Protein AF-A0A292SJP4-F1 (afdb_monomer_lite)

Structure (mmCIF, N/CA/C/O backbone):
data_AF-A0A292SJP4-F1
#
_entry.id   AF-A0A292SJP4-F1
#
loop_
_atom_site.group_PDB
_atom_site.id
_atom_site.type_symbol
_atom_site.label_atom_id
_atom_site.label_alt_id
_atom_site.label_comp_id
_atom_site.label_asym_id
_atom_site.label_entity_id
_atom_site.label_seq_id
_atom_site.pdbx_PDB_ins_code
_atom_site.Cartn_x
_atom_site.Cartn_y
_atom_site.Cartn_z
_atom_site.occupancy
_atom_site.B_iso_or_equiv
_atom_site.auth_seq_id
_atom_site.auth_comp_id
_atom_site.auth_asym_id
_atom_site.auth_atom_id
_atom_site.pdbx_PDB_model_num
ATOM 1 N N . MET A 1 1 ? -5.421 -18.997 -2.205 1.00 76.69 1 MET A N 1
ATOM 2 C CA . MET A 1 1 ? -6.425 -18.102 -2.824 1.00 76.69 1 MET A CA 1
ATOM 3 C C . MET A 1 1 ? -5.802 -16.794 -3.312 1.00 76.69 1 MET A C 1
ATOM 5 O O . MET A 1 1 ? -5.857 -16.555 -4.508 1.00 76.69 1 MET A O 1
ATOM 9 N N . ILE A 1 2 ? -5.154 -15.986 -2.457 1.00 84.81 2 ILE A N 1
ATOM 10 C CA . ILE A 1 2 ? -4.563 -14.696 -2.881 1.00 84.81 2 ILE A CA 1
ATOM 11 C C . ILE A 1 2 ? -3.458 -14.841 -3.939 1.00 84.81 2 ILE A C 1
ATOM 13 O O . ILE A 1 2 ? -3.518 -14.163 -4.955 1.00 84.81 2 ILE A O 1
ATOM 17 N N . LYS A 1 3 ? -2.552 -15.820 -3.786 1.00 87.00 3 LYS A N 1
ATOM 18 C CA . LYS A 1 3 ? -1.506 -16.139 -4.775 1.00 87.00 3 LYS A CA 1
ATOM 19 C C . LYS A 1 3 ? -2.049 -16.306 -6.197 1.00 87.00 3 LYS A C 1
ATOM 21 O O . LYS A 1 3 ? -1.495 -15.751 -7.132 1.00 87.00 3 LYS A O 1
ATOM 26 N N . GLN A 1 4 ? -3.153 -17.038 -6.363 1.00 84.88 4 GLN A N 1
ATOM 27 C CA . GLN A 1 4 ? -3.774 -17.235 -7.679 1.00 84.88 4 GLN A CA 1
ATOM 28 C C . GLN A 1 4 ? -4.356 -15.933 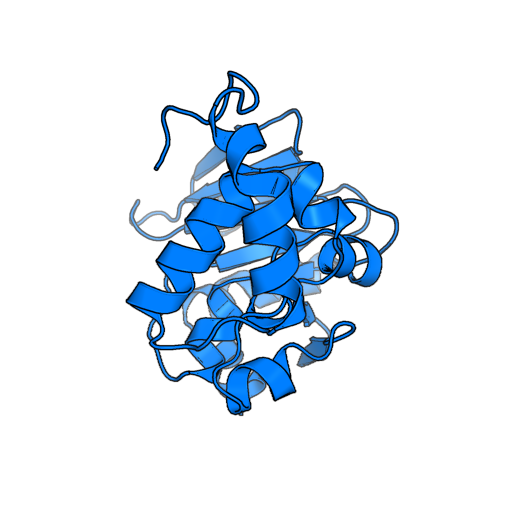-8.230 1.00 84.88 4 GLN A C 1
ATOM 30 O O . GLN A 1 4 ? -4.209 -15.658 -9.411 1.00 84.88 4 GLN A O 1
ATOM 35 N N . LYS A 1 5 ? -4.986 -15.109 -7.387 1.00 86.56 5 LYS A N 1
ATOM 36 C CA . LYS A 1 5 ? -5.548 -13.821 -7.816 1.00 86.56 5 LYS A CA 1
ATOM 37 C C . LYS A 1 5 ? -4.470 -12.836 -8.251 1.00 86.56 5 LYS A C 1
ATOM 39 O O . LYS A 1 5 ? -4.620 -12.202 -9.286 1.00 86.56 5 LYS A O 1
ATOM 44 N N . VAL A 1 6 ? -3.382 -12.765 -7.486 1.00 87.25 6 VAL A N 1
ATOM 45 C CA . VAL A 1 6 ? -2.206 -11.955 -7.812 1.00 87.25 6 VAL A CA 1
ATOM 46 C C . VAL A 1 6 ? -1.561 -12.460 -9.104 1.00 87.25 6 VAL A C 1
ATOM 48 O O . VAL A 1 6 ? -1.318 -11.674 -10.011 1.00 87.25 6 VAL A O 1
ATOM 51 N N . ALA A 1 7 ? -1.357 -13.775 -9.233 1.00 85.12 7 ALA A N 1
ATOM 52 C CA . ALA A 1 7 ? -0.754 -14.377 -10.422 1.00 85.12 7 ALA A CA 1
ATOM 53 C C . ALA A 1 7 ? -1.609 -14.239 -11.693 1.00 85.12 7 ALA A C 1
ATOM 55 O O . ALA A 1 7 ? -1.043 -14.174 -12.780 1.00 85.12 7 ALA A O 1
ATOM 56 N N . ASN A 1 8 ? -2.938 -14.195 -11.563 1.00 87.81 8 ASN A N 1
ATOM 57 C CA . ASN A 1 8 ? -3.869 -14.047 -12.685 1.00 87.81 8 ASN A CA 1
ATOM 58 C C . ASN A 1 8 ? -4.118 -12.581 -13.077 1.00 87.81 8 ASN A C 1
ATOM 60 O O . ASN A 1 8 ? -4.814 -12.334 -14.062 1.00 87.81 8 ASN A O 1
ATOM 64 N N . ASN A 1 9 ? -3.613 -11.608 -12.313 1.00 91.50 9 ASN A N 1
ATOM 65 C CA . ASN A 1 9 ? -3.733 -10.206 -12.686 1.00 91.50 9 ASN A CA 1
ATOM 66 C C . ASN A 1 9 ? -2.739 -9.897 -13.824 1.00 91.50 9 ASN A C 1
ATOM 68 O O . ASN A 1 9 ? -1.533 -10.027 -13.609 1.00 91.50 9 ASN A O 1
ATOM 72 N N . PRO A 1 10 ? -3.207 -9.451 -15.005 1.00 92.00 10 PRO A N 1
ATOM 73 C CA . PRO A 1 10 ? -2.363 -9.319 -16.193 1.00 92.00 10 PRO A CA 1
ATOM 74 C C . PRO A 1 10 ? -1.228 -8.304 -16.021 1.00 92.00 10 PRO A C 1
ATOM 76 O O . PRO A 1 10 ? -0.133 -8.521 -16.537 1.00 92.00 10 PRO A O 1
ATOM 79 N N . VAL A 1 11 ? -1.462 -7.226 -15.267 1.00 93.50 11 VAL A N 1
ATOM 80 C CA . VAL A 1 11 ? -0.447 -6.200 -14.990 1.00 93.50 11 VAL A CA 1
ATOM 81 C C . VAL A 1 11 ? 0.655 -6.786 -14.116 1.00 93.50 11 VAL A C 1
ATOM 83 O O . VAL A 1 11 ? 1.837 -6.645 -14.421 1.00 93.50 11 VAL A O 1
ATOM 86 N N . ILE A 1 12 ? 0.276 -7.521 -13.069 1.00 93.50 12 ILE A N 1
ATOM 87 C CA . ILE A 1 12 ? 1.233 -8.156 -12.160 1.00 93.50 12 ILE A CA 1
ATOM 88 C C . ILE A 1 12 ? 2.027 -9.245 -12.880 1.00 93.50 12 ILE A C 1
ATOM 90 O O . ILE A 1 12 ? 3.246 -9.296 -12.731 1.00 93.50 12 ILE A O 1
ATOM 94 N N . SER A 1 13 ? 1.377 -10.090 -13.690 1.00 93.00 13 SER A N 1
ATOM 95 C CA . SER A 1 13 ? 2.069 -11.117 -14.482 1.00 93.00 13 SER A CA 1
ATOM 96 C C . SER A 1 13 ? 3.119 -10.511 -15.420 1.00 93.00 13 SER A C 1
ATOM 98 O O . SER A 1 13 ? 4.160 -11.127 -15.635 1.00 93.00 13 SER A O 1
ATOM 100 N N . LEU A 1 14 ? 2.855 -9.314 -15.954 1.00 94.44 14 LEU A N 1
ATOM 101 C CA . LEU A 1 14 ? 3.747 -8.603 -16.867 1.00 94.44 14 LEU A CA 1
ATOM 102 C C . LEU A 1 14 ? 4.960 -7.982 -16.153 1.00 94.44 14 LEU A C 1
ATOM 104 O O . LEU A 1 14 ? 6.074 -8.092 -16.656 1.00 94.44 14 LEU A O 1
ATOM 108 N N . ILE A 1 15 ? 4.772 -7.361 -14.983 1.00 95.31 15 ILE A N 1
ATOM 109 C CA . ILE A 1 15 ? 5.857 -6.652 -14.270 1.00 95.31 15 ILE A CA 1
ATOM 110 C C . ILE A 1 15 ? 6.622 -7.531 -13.274 1.00 95.31 15 ILE A C 1
ATOM 112 O O . ILE A 1 15 ? 7.750 -7.213 -12.909 1.00 95.31 15 ILE A O 1
ATOM 116 N N . LYS A 1 16 ? 6.043 -8.645 -12.812 1.00 95.44 16 LYS A N 1
ATOM 117 C CA . LYS A 1 16 ? 6.683 -9.540 -11.835 1.00 95.44 16 LYS A CA 1
ATOM 118 C C . LYS A 1 16 ? 8.071 -10.036 -12.281 1.00 95.44 16 LYS A C 1
ATOM 120 O O . LYS A 1 16 ? 8.979 -9.980 -11.449 1.00 95.44 16 LYS A O 1
ATOM 125 N N . PRO A 1 17 ? 8.287 -10.481 -13.539 1.00 96.56 17 PRO A N 1
ATOM 126 C CA . PRO A 1 17 ? 9.612 -10.897 -14.003 1.00 96.56 17 PRO A CA 1
ATOM 127 C C . PRO A 1 17 ? 10.673 -9.805 -13.840 1.00 96.56 17 PRO A C 1
ATOM 129 O O . PRO A 1 17 ? 11.761 -10.091 -13.356 1.00 96.56 17 PRO A O 1
ATOM 132 N N . PHE A 1 18 ? 10.325 -8.544 -14.124 1.00 97.25 18 PHE A N 1
ATOM 133 C CA . PHE A 1 18 ? 11.240 -7.411 -13.976 1.00 97.25 18 PHE A CA 1
ATOM 134 C C . PHE A 1 18 ? 11.786 -7.296 -12.544 1.00 97.25 18 PHE A C 1
ATOM 136 O O . PHE A 1 18 ? 12.997 -7.207 -12.351 1.00 97.25 18 PHE A O 1
ATOM 143 N N . PHE A 1 19 ? 10.925 -7.359 -11.524 1.00 96.69 19 PHE A N 1
ATOM 144 C CA . PHE A 1 19 ? 11.377 -7.258 -10.131 1.00 96.69 19 PHE A CA 1
ATOM 145 C C . PHE A 1 19 ? 12.220 -8.463 -9.693 1.00 96.69 19 PHE A C 1
ATOM 147 O O . PHE A 1 19 ? 13.175 -8.299 -8.931 1.00 96.69 19 PHE A O 1
ATOM 154 N N . ILE A 1 20 ? 11.903 -9.660 -10.197 1.00 95.88 20 ILE A N 1
ATOM 155 C CA . ILE A 1 20 ? 12.672 -10.880 -9.918 1.00 95.88 20 ILE A CA 1
ATOM 156 C C . ILE A 1 20 ? 14.075 -10.787 -10.529 1.00 95.88 20 ILE A C 1
ATOM 158 O O . ILE A 1 20 ? 15.055 -11.037 -9.822 1.00 95.88 20 ILE A O 1
ATOM 162 N N . ASP A 1 21 ? 14.176 -10.377 -11.795 1.00 96.62 21 ASP A N 1
ATOM 163 C CA . ASP A 1 21 ? 15.440 -10.254 -12.530 1.00 96.62 21 ASP A CA 1
ATOM 164 C C . ASP A 1 21 ? 16.341 -9.161 -11.943 1.00 96.62 21 ASP A C 1
ATOM 166 O O . ASP A 1 21 ? 17.566 -9.284 -11.929 1.00 96.62 21 ASP A O 1
ATOM 170 N N . LYS A 1 22 ? 15.740 -8.099 -11.398 1.00 95.75 22 LYS A N 1
ATOM 171 C CA . LYS A 1 22 ? 16.452 -7.034 -10.677 1.00 95.75 22 LYS A CA 1
ATOM 172 C C . LYS A 1 22 ? 16.817 -7.409 -9.241 1.00 95.75 22 LYS A C 1
ATOM 174 O O . LYS A 1 22 ? 17.442 -6.603 -8.557 1.00 95.75 22 LYS A O 1
ATOM 179 N N . HIS A 1 23 ? 16.433 -8.603 -8.779 1.00 94.88 23 HIS A N 1
ATOM 180 C CA . HIS A 1 23 ? 16.570 -9.045 -7.390 1.00 94.88 23 HIS A CA 1
ATOM 181 C C . HIS A 1 23 ? 15.989 -8.043 -6.377 1.00 94.88 23 HIS A C 1
ATOM 183 O O . HIS A 1 23 ? 16.494 -7.913 -5.261 1.00 94.88 23 HIS A O 1
ATOM 189 N N . ALA A 1 24 ? 14.926 -7.338 -6.766 1.00 95.19 24 ALA A N 1
ATOM 190 C CA . ALA A 1 24 ? 14.291 -6.331 -5.934 1.00 95.19 24 ALA A CA 1
ATOM 191 C C . ALA A 1 24 ? 13.482 -6.984 -4.805 1.00 95.19 24 ALA A C 1
ATOM 193 O O . ALA A 1 24 ? 12.773 -7.972 -5.009 1.00 95.19 24 ALA A O 1
ATOM 194 N N . GLN A 1 25 ? 13.560 -6.397 -3.613 1.00 96.06 25 GLN A N 1
ATOM 195 C CA . GLN A 1 25 ? 12.641 -6.683 -2.513 1.00 96.06 25 GLN A CA 1
ATOM 196 C C . GLN A 1 25 ? 11.381 -5.838 -2.722 1.00 96.06 25 GLN A C 1
ATOM 198 O O . GLN A 1 25 ? 11.304 -4.693 -2.279 1.00 96.06 25 GLN A O 1
ATOM 203 N N . ALA A 1 26 ? 10.448 -6.381 -3.504 1.00 97.12 26 ALA A N 1
ATOM 204 C CA . ALA A 1 26 ? 9.255 -5.686 -3.966 1.00 97.12 26 ALA A CA 1
ATOM 205 C C . ALA A 1 26 ? 7.984 -6.346 -3.422 1.00 97.12 26 ALA A C 1
ATOM 207 O O . ALA A 1 26 ? 7.806 -7.566 -3.522 1.00 97.12 26 ALA A O 1
ATOM 208 N N . TYR A 1 27 ? 7.082 -5.521 -2.896 1.00 97.94 27 TYR A N 1
ATOM 209 C CA . TYR A 1 27 ? 5.860 -5.960 -2.233 1.00 97.94 27 TYR A CA 1
ATOM 210 C C . TYR A 1 27 ? 4.658 -5.241 -2.820 1.00 97.94 27 TYR A C 1
ATOM 212 O O . TYR A 1 27 ? 4.631 -4.017 -2.850 1.00 97.94 27 TYR A O 1
ATOM 220 N N . ILE A 1 28 ? 3.635 -5.981 -3.237 1.00 97.31 28 ILE A N 1
ATOM 221 C CA . ILE A 1 28 ? 2.336 -5.370 -3.546 1.00 97.31 28 ILE A CA 1
ATOM 222 C C . ILE A 1 28 ? 1.646 -5.077 -2.220 1.00 97.31 28 ILE A C 1
ATOM 224 O O . ILE A 1 28 ? 1.652 -5.937 -1.342 1.00 97.31 28 ILE A O 1
ATOM 228 N N . VAL A 1 29 ? 1.047 -3.903 -2.056 1.00 96.12 29 VAL A N 1
ATOM 229 C CA . VAL A 1 29 ? 0.477 -3.469 -0.772 1.00 96.12 29 VAL A CA 1
ATOM 230 C C . VAL A 1 29 ? -0.917 -2.867 -0.925 1.00 96.12 29 VAL A C 1
ATOM 232 O O . VAL A 1 29 ? -1.395 -2.597 -2.024 1.00 96.12 29 VAL A O 1
ATOM 235 N N . GLY A 1 30 ? -1.581 -2.627 0.206 1.00 90.62 30 GLY A N 1
ATOM 236 C CA . GLY A 1 30 ? -2.710 -1.703 0.266 1.00 90.62 30 GLY A CA 1
ATOM 237 C C . GLY A 1 30 ? -4.034 -2.244 -0.277 1.00 90.62 30 GLY A C 1
ATOM 238 O O . GLY A 1 30 ? -4.379 -3.419 -0.118 1.00 90.62 30 GLY A O 1
ATOM 239 N N . GLY A 1 31 ? -4.812 -1.334 -0.874 1.00 90.88 31 GLY A N 1
ATOM 240 C CA . GLY A 1 31 ? -6.198 -1.576 -1.286 1.00 90.88 31 GLY A CA 1
ATOM 241 C C . GLY A 1 31 ? -6.337 -2.695 -2.315 1.00 90.88 31 GLY A C 1
ATOM 242 O O . GLY A 1 31 ? -7.298 -3.460 -2.247 1.00 90.88 31 GLY A O 1
ATOM 243 N N . PHE A 1 32 ? -5.335 -2.870 -3.181 1.00 93.44 32 PHE A N 1
ATOM 244 C CA . PHE A 1 32 ? -5.299 -3.953 -4.160 1.00 93.44 32 PHE A CA 1
ATOM 245 C C . PHE A 1 32 ? -5.497 -5.332 -3.524 1.00 93.44 32 PHE A C 1
ATOM 247 O O . PHE A 1 32 ? -6.317 -6.134 -3.981 1.00 93.44 32 PHE A O 1
ATOM 254 N N . LEU A 1 33 ? -4.746 -5.619 -2.454 1.00 95.12 33 LEU A N 1
ATOM 255 C CA . LEU A 1 33 ? -4.796 -6.915 -1.781 1.00 95.12 33 LEU A CA 1
ATOM 256 C C . LEU A 1 33 ? -6.116 -7.111 -1.047 1.00 95.12 33 LEU A C 1
ATOM 258 O O . LEU A 1 33 ? -6.709 -8.188 -1.148 1.00 95.12 33 LEU A O 1
ATOM 262 N N . ARG A 1 34 ? -6.600 -6.067 -0.366 1.00 94.94 34 ARG A N 1
ATOM 263 C CA . ARG A 1 34 ? -7.918 -6.049 0.278 1.00 94.94 34 ARG A CA 1
ATOM 264 C C . ARG A 1 34 ? -9.014 -6.408 -0.722 1.00 94.94 34 ARG A C 1
ATOM 266 O O . ARG A 1 34 ? -9.794 -7.331 -0.496 1.00 94.94 34 ARG A O 1
ATOM 273 N N . ASP A 1 35 ? -9.041 -5.721 -1.855 1.00 93.38 35 ASP A N 1
ATOM 274 C CA . ASP A 1 35 ? -10.092 -5.875 -2.854 1.00 93.38 35 ASP A CA 1
ATOM 275 C C . ASP A 1 35 ? -9.994 -7.235 -3.555 1.00 93.38 35 ASP A C 1
ATOM 277 O O . ASP A 1 35 ? -11.005 -7.928 -3.703 1.00 93.38 35 ASP A O 1
ATOM 281 N N . CYS A 1 36 ? -8.774 -7.706 -3.844 1.00 92.25 36 CYS A N 1
ATOM 282 C CA . CYS A 1 36 ? -8.547 -9.075 -4.298 1.00 92.25 36 CYS A CA 1
ATOM 283 C C . CYS A 1 36 ? -9.115 -10.099 -3.311 1.00 92.25 36 CYS A C 1
ATOM 285 O O . CYS A 1 36 ? -9.802 -11.037 -3.719 1.00 92.25 36 CYS A O 1
ATOM 287 N N . LEU A 1 37 ? -8.855 -9.953 -2.014 1.00 92.50 37 LEU A N 1
ATOM 288 C CA . LEU A 1 37 ? -9.363 -10.864 -0.988 1.00 92.50 37 LEU A CA 1
ATOM 289 C C . LEU A 1 37 ? -10.896 -10.826 -0.874 1.00 92.50 37 LEU A C 1
ATOM 291 O O . LEU A 1 37 ? -11.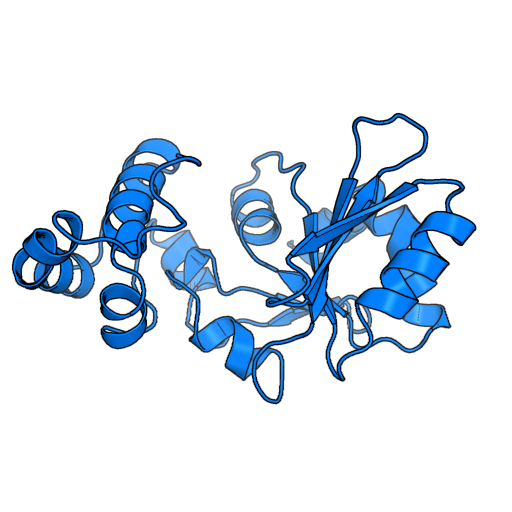502 -11.876 -0.663 1.00 92.50 37 LEU A O 1
ATOM 295 N N . LEU A 1 38 ? -11.516 -9.673 -1.135 1.00 91.94 38 LEU A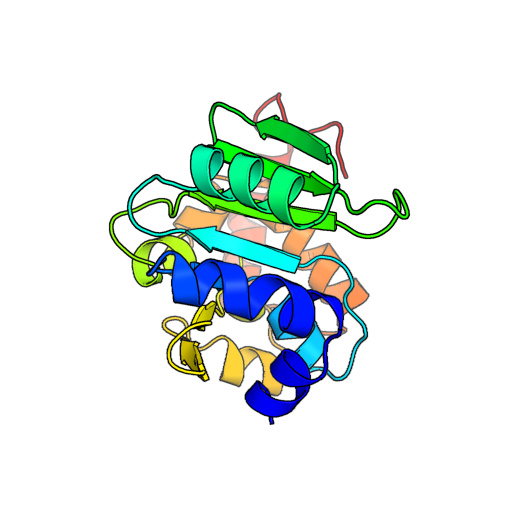 N 1
ATOM 296 C CA . LEU A 1 38 ? -12.971 -9.487 -1.183 1.00 91.94 38 LEU A CA 1
ATOM 297 C C . LEU A 1 38 ? -13.634 -9.922 -2.503 1.00 91.94 38 LEU A C 1
ATOM 299 O O . LEU A 1 38 ? -14.846 -9.789 -2.642 1.00 91.94 38 LEU A O 1
ATOM 303 N N . ASN A 1 39 ? -12.879 -10.463 -3.467 1.00 90.19 39 ASN A N 1
ATOM 304 C CA . ASN A 1 39 ? -13.367 -10.766 -4.825 1.00 90.19 39 ASN A CA 1
ATOM 305 C C . ASN A 1 39 ? -13.858 -9.528 -5.600 1.00 90.19 39 ASN A C 1
ATOM 307 O O . ASN A 1 39 ? -14.677 -9.658 -6.508 1.00 90.19 39 ASN A O 1
ATOM 311 N N . LYS A 1 40 ? -13.353 -8.342 -5.263 1.00 88.62 40 LYS A N 1
ATOM 312 C CA . LYS A 1 40 ? -13.592 -7.107 -6.010 1.00 88.62 40 LYS A CA 1
ATOM 313 C C . LYS A 1 40 ? -12.492 -6.909 -7.056 1.00 88.62 40 LYS A C 1
ATOM 315 O O . LYS A 1 40 ? -11.377 -7.411 -6.909 1.00 88.62 40 LYS A O 1
ATOM 320 N N . THR A 1 41 ? -12.809 -6.189 -8.124 1.00 82.38 41 THR A N 1
ATOM 321 C CA . THR A 1 41 ? -11.823 -5.743 -9.116 1.00 82.38 41 THR A CA 1
ATOM 322 C C . THR A 1 41 ? -11.090 -4.515 -8.588 1.00 82.38 41 THR A C 1
ATOM 324 O O . THR A 1 41 ? -11.745 -3.546 -8.212 1.00 82.38 41 THR A O 1
ATOM 327 N N . SER A 1 42 ? -9.756 -4.546 -8.595 1.00 80.88 42 SER A N 1
ATOM 328 C CA . SER A 1 42 ? -8.907 -3.391 -8.286 1.00 80.88 42 SER A CA 1
ATOM 329 C C . SER A 1 42 ? -7.935 -3.150 -9.430 1.00 80.88 42 SER A C 1
ATOM 331 O O . SER A 1 42 ? -7.316 -4.098 -9.923 1.00 80.88 42 SER A O 1
ATOM 333 N N . CYS A 1 43 ? -7.816 -1.890 -9.833 1.00 76.50 43 CYS A N 1
ATOM 334 C CA . CYS A 1 43 ? -6.885 -1.438 -10.867 1.00 76.50 43 CYS A CA 1
ATOM 335 C C . CYS A 1 43 ? -5.693 -0.682 -10.273 1.00 76.50 43 CYS A C 1
ATOM 337 O O . CYS A 1 43 ? -4.646 -0.629 -10.907 1.00 76.50 43 CYS A O 1
ATOM 339 N N . ASP A 1 44 ? -5.834 -0.162 -9.053 1.00 86.81 44 ASP A N 1
ATOM 340 C CA . ASP A 1 44 ? -4.763 0.532 -8.346 1.00 86.81 44 ASP A CA 1
ATOM 341 C C . ASP A 1 44 ? -3.810 -0.504 -7.756 1.00 86.81 44 ASP A C 1
ATOM 343 O O . ASP A 1 44 ? -4.177 -1.227 -6.828 1.00 86.81 44 ASP A O 1
ATOM 347 N N . ILE A 1 45 ? -2.625 -0.636 -8.351 1.00 94.81 45 ILE A N 1
ATOM 348 C CA . ILE A 1 45 ? -1.563 -1.528 -7.884 1.00 94.81 45 ILE A CA 1
ATOM 349 C C . ILE A 1 45 ? -0.464 -0.660 -7.281 1.00 94.81 45 ILE A C 1
ATOM 351 O O . ILE A 1 45 ? 0.263 0.022 -8.005 1.00 94.81 45 ILE A O 1
ATOM 355 N N . ASP A 1 46 ? -0.337 -0.750 -5.961 1.00 95.69 46 ASP A N 1
ATOM 356 C CA . ASP A 1 46 ? 0.722 -0.109 -5.192 1.00 95.69 46 ASP A CA 1
ATOM 357 C C . ASP A 1 46 ? 1.837 -1.119 -4.910 1.00 95.69 46 ASP A C 1
ATOM 359 O O . ASP A 1 46 ? 1.581 -2.219 -4.405 1.00 95.69 46 ASP A O 1
ATOM 363 N N . ILE A 1 47 ? 3.078 -0.739 -5.200 1.00 97.44 47 ILE A N 1
ATOM 364 C CA . ILE A 1 47 ? 4.279 -1.534 -4.957 1.00 97.44 47 ILE A CA 1
ATOM 365 C C . ILE A 1 47 ? 5.212 -0.761 -4.032 1.00 97.44 47 ILE A C 1
ATOM 367 O O . ILE A 1 47 ? 5.560 0.388 -4.281 1.00 97.44 47 ILE A O 1
ATOM 371 N N . VAL A 1 48 ? 5.660 -1.419 -2.973 1.00 97.56 48 VAL A N 1
ATOM 372 C CA . VAL A 1 48 ? 6.684 -0.912 -2.064 1.00 97.56 48 VAL A CA 1
ATOM 373 C C . VAL A 1 48 ? 7.998 -1.621 -2.346 1.00 97.56 48 VAL A C 1
ATOM 375 O O . VAL A 1 48 ? 8.037 -2.848 -2.460 1.00 97.56 48 VAL A O 1
ATOM 378 N N . ILE A 1 49 ? 9.070 -0.842 -2.454 1.00 97.25 49 ILE A N 1
ATOM 379 C CA . ILE A 1 49 ? 10.433 -1.320 -2.673 1.00 97.25 49 ILE A CA 1
ATOM 380 C C . ILE A 1 49 ? 11.247 -1.114 -1.400 1.00 97.25 49 ILE A C 1
ATOM 382 O O . ILE A 1 49 ? 11.453 0.015 -0.955 1.00 97.25 49 ILE A O 1
ATOM 386 N N . GLU A 1 50 ? 11.767 -2.193 -0.826 1.00 94.62 50 GLU A N 1
ATOM 387 C CA . GLU A 1 50 ? 12.767 -2.082 0.237 1.00 94.62 50 GLU A CA 1
ATOM 388 C C . GLU A 1 50 ? 14.124 -1.622 -0.330 1.00 9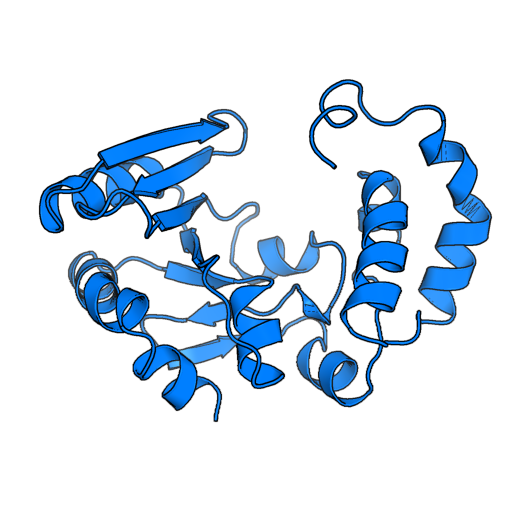4.62 50 GLU A C 1
ATOM 390 O O . GLU A 1 50 ? 14.483 -1.905 -1.477 1.00 94.62 50 GLU A O 1
ATOM 395 N N . ASN A 1 51 ? 14.919 -0.946 0.506 1.00 88.56 51 ASN A N 1
ATOM 396 C CA . ASN A 1 51 ? 16.267 -0.430 0.208 1.00 88.56 51 ASN A CA 1
ATOM 397 C C . ASN A 1 51 ? 16.362 0.822 -0.687 1.00 88.56 51 ASN A C 1
ATOM 399 O O . ASN A 1 51 ? 17.439 1.103 -1.214 1.00 88.56 51 ASN A O 1
ATOM 403 N N . GLY A 1 52 ? 15.290 1.602 -0.851 1.00 87.44 52 GLY A N 1
ATOM 404 C CA . GLY A 1 52 ? 15.413 2.963 -1.398 1.00 87.44 52 GLY A CA 1
ATOM 405 C C . GLY A 1 52 ? 15.679 3.043 -2.908 1.00 87.44 52 GLY A C 1
ATOM 406 O O . GLY A 1 52 ? 16.366 3.955 -3.371 1.00 87.44 52 GLY A O 1
ATOM 407 N N . SER A 1 53 ? 15.240 2.043 -3.682 1.00 94.38 53 SER A N 1
ATOM 408 C CA . SER A 1 53 ? 15.506 1.955 -5.128 1.00 94.38 53 SER A CA 1
ATOM 409 C C . SER A 1 53 ? 14.274 2.178 -6.011 1.00 94.38 53 SER A C 1
ATOM 411 O O . SER A 1 53 ? 14.359 1.979 -7.227 1.00 94.38 53 SER A O 1
ATOM 413 N N . ALA A 1 54 ? 13.154 2.649 -5.445 1.00 96.62 54 ALA A N 1
ATOM 414 C CA . ALA A 1 54 ? 11.891 2.835 -6.159 1.00 96.62 54 ALA A CA 1
ATOM 415 C C . ALA A 1 54 ? 12.033 3.721 -7.399 1.00 96.62 54 ALA A C 1
ATOM 417 O O . ALA A 1 54 ? 11.567 3.333 -8.469 1.00 96.62 54 ALA A O 1
ATOM 418 N N . LYS A 1 55 ? 12.736 4.861 -7.307 1.00 97.31 55 LYS A N 1
ATOM 419 C CA . LYS A 1 55 ? 12.924 5.778 -8.449 1.00 97.31 55 LYS A CA 1
ATOM 420 C C . LYS A 1 55 ? 13.589 5.085 -9.632 1.00 97.31 55 LYS A C 1
ATOM 422 O O . LYS A 1 55 ? 13.073 5.106 -10.747 1.00 97.31 55 LYS A O 1
ATOM 427 N N . LYS A 1 56 ? 14.728 4.441 -9.365 1.00 97.50 56 LYS A N 1
ATOM 428 C CA . LYS A 1 56 ? 15.527 3.747 -10.377 1.00 97.50 56 LYS A CA 1
ATOM 429 C C . LYS A 1 56 ? 14.737 2.597 -10.998 1.00 97.50 56 LYS A C 1
ATOM 431 O O . LYS A 1 56 ? 14.682 2.492 -12.218 1.00 97.50 56 LYS A O 1
ATOM 436 N N . LEU A 1 57 ? 14.103 1.763 -10.172 1.00 97.94 57 LEU A N 1
ATOM 437 C CA . LEU A 1 57 ? 13.296 0.645 -10.662 1.00 97.94 57 LEU A CA 1
ATOM 438 C C . LEU A 1 57 ? 12.087 1.121 -11.471 1.00 97.94 57 LEU A C 1
ATOM 440 O O . LEU A 1 57 ? 11.753 0.492 -12.465 1.00 97.94 57 LEU A O 1
ATOM 444 N N . SER A 1 58 ? 11.469 2.241 -11.098 1.00 98.12 58 SER A N 1
ATOM 445 C CA . SER A 1 58 ? 10.345 2.817 -11.843 1.00 98.12 58 SER A CA 1
ATOM 446 C C . SER A 1 58 ? 10.766 3.310 -13.227 1.00 98.12 58 SER A C 1
ATOM 448 O O . SER A 1 58 ? 10.068 3.056 -14.204 1.00 98.12 58 SER A O 1
ATOM 450 N N . GLN A 1 59 ? 11.919 3.979 -13.328 1.00 98.19 59 GLN A N 1
ATOM 451 C CA . GLN A 1 59 ? 12.483 4.413 -14.611 1.00 98.19 59 GLN A CA 1
ATOM 452 C C . GLN A 1 59 ? 12.816 3.212 -15.504 1.00 98.19 59 GLN A C 1
ATOM 454 O O . GLN A 1 59 ? 12.355 3.136 -16.639 1.00 98.19 59 GLN A O 1
ATOM 459 N N . GLU A 1 60 ? 13.543 2.230 -14.965 1.00 98.19 60 GLU A N 1
ATOM 460 C CA . GLU A 1 60 ? 13.915 1.022 -15.708 1.00 98.19 60 GLU A CA 1
ATOM 461 C C . GLU A 1 60 ? 12.691 0.183 -16.115 1.00 98.19 60 GLU A C 1
ATOM 463 O O . GLU A 1 60 ? 12.680 -0.410 -17.197 1.00 98.19 60 GLU A O 1
ATOM 468 N N . LEU A 1 61 ? 11.651 0.129 -15.275 1.00 98.19 61 LEU A N 1
ATOM 469 C CA . LEU A 1 61 ? 10.402 -0.552 -15.604 1.00 98.19 61 LEU A CA 1
ATOM 470 C C . LEU A 1 61 ? 9.684 0.162 -16.748 1.00 98.19 61 LEU A C 1
ATOM 472 O O . LEU A 1 61 ? 9.262 -0.507 -17.689 1.00 98.19 61 LEU A O 1
ATOM 476 N N . ALA A 1 62 ? 9.574 1.494 -16.687 1.00 98.12 62 ALA A N 1
ATOM 477 C CA . ALA A 1 62 ? 8.967 2.293 -17.747 1.00 98.12 62 ALA A CA 1
ATOM 478 C C . ALA A 1 62 ? 9.666 2.048 -19.093 1.00 98.12 62 ALA A C 1
ATOM 480 O O . ALA A 1 62 ? 8.986 1.774 -20.080 1.00 98.12 62 ALA A O 1
ATOM 481 N N . ASP A 1 63 ? 11.000 2.034 -19.120 1.00 97.69 63 ASP A N 1
ATOM 482 C CA . ASP A 1 63 ? 11.767 1.717 -20.331 1.00 97.69 63 ASP A CA 1
ATOM 483 C C . ASP A 1 63 ? 11.495 0.284 -20.822 1.00 97.69 63 ASP A C 1
ATOM 485 O O . ASP A 1 63 ? 11.262 0.058 -22.010 1.00 97.69 63 ASP A O 1
ATOM 489 N N . THR A 1 64 ? 11.465 -0.689 -19.903 1.00 97.31 64 THR A N 1
ATOM 490 C CA . THR A 1 64 ? 11.247 -2.113 -20.220 1.00 97.31 64 THR A CA 1
ATOM 491 C C . THR A 1 64 ? 9.886 -2.362 -20.870 1.00 97.31 64 THR A C 1
ATOM 493 O O . THR A 1 64 ? 9.778 -3.171 -21.792 1.00 97.31 64 THR A O 1
ATOM 496 N N . ILE A 1 65 ? 8.841 -1.671 -20.406 1.00 96.38 65 ILE A N 1
ATOM 497 C CA . ILE A 1 65 ? 7.473 -1.835 -20.920 1.00 96.38 65 ILE A CA 1
ATOM 498 C C . ILE A 1 65 ? 7.109 -0.815 -22.009 1.00 96.38 65 ILE A C 1
ATOM 500 O O . ILE A 1 65 ? 5.960 -0.791 -22.454 1.00 96.38 65 ILE A O 1
ATOM 504 N N . ASN A 1 66 ? 8.061 0.030 -22.429 1.00 96.44 66 ASN A N 1
ATOM 505 C CA . ASN A 1 66 ? 7.824 1.169 -23.321 1.00 96.44 66 ASN A CA 1
ATOM 506 C C . ASN A 1 66 ? 6.664 2.067 -22.827 1.00 96.44 66 ASN A C 1
ATOM 508 O O . ASN A 1 66 ? 5.754 2.429 -23.579 1.00 96.44 66 ASN A O 1
ATOM 512 N N . GLY A 1 67 ? 6.668 2.340 -21.522 1.00 97.06 67 GL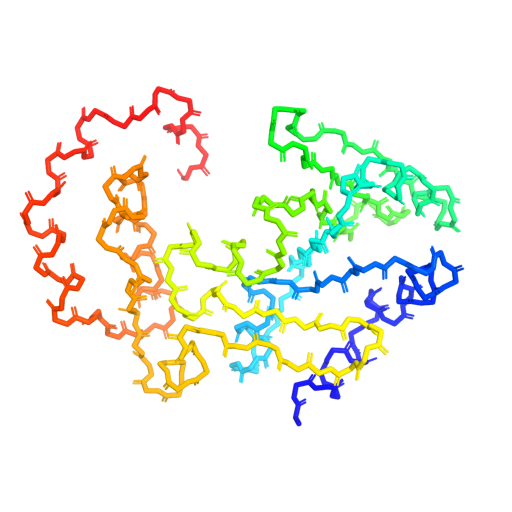Y A N 1
ATOM 513 C CA . GLY A 1 67 ? 5.719 3.181 -20.803 1.00 97.06 67 GLY A CA 1
ATOM 514 C C . GLY A 1 67 ? 6.285 4.565 -20.479 1.00 97.06 67 GLY A C 1
ATOM 515 O O . GLY A 1 67 ? 7.247 5.032 -21.086 1.00 97.06 67 GLY A O 1
ATOM 516 N N . TYR A 1 68 ? 5.674 5.230 -19.501 1.00 97.94 68 TYR A N 1
ATOM 517 C CA . TYR A 1 68 ? 6.022 6.579 -19.066 1.00 97.94 68 TYR A CA 1
ATOM 518 C C . TYR A 1 68 ? 6.292 6.605 -17.566 1.00 97.94 68 TYR A C 1
ATOM 520 O O . TYR A 1 68 ? 5.474 6.145 -16.771 1.00 97.94 68 TYR A O 1
ATOM 528 N N . PHE A 1 69 ? 7.421 7.191 -17.186 1.00 98.06 69 PHE A N 1
ATOM 529 C CA . PHE A 1 69 ? 7.760 7.471 -15.796 1.00 98.06 69 PHE A CA 1
ATOM 530 C C . PHE A 1 69 ? 7.228 8.849 -15.386 1.00 98.06 69 PHE A C 1
ATOM 532 O O . PHE A 1 69 ? 7.462 9.841 -16.079 1.00 98.06 69 PHE A O 1
ATOM 539 N N . ILE A 1 70 ? 6.539 8.912 -14.248 1.00 97.44 70 ILE A N 1
ATOM 540 C CA . ILE A 1 70 ? 6.012 10.139 -13.652 1.00 97.44 70 ILE A CA 1
ATOM 541 C C . ILE A 1 70 ? 6.443 10.189 -12.186 1.00 97.44 70 ILE A C 1
ATOM 543 O O . ILE A 1 70 ? 6.254 9.237 -11.434 1.00 97.44 70 ILE A O 1
ATOM 547 N N . GLU A 1 71 ? 6.999 11.318 -11.763 1.00 96.94 71 GLU A N 1
ATOM 548 C CA . GLU A 1 71 ? 7.271 11.596 -10.353 1.00 96.94 71 GLU A CA 1
ATOM 549 C C . GLU A 1 71 ? 6.018 12.222 -9.727 1.00 96.94 71 GLU A C 1
ATOM 551 O O . GLU A 1 71 ? 5.585 13.286 -10.170 1.00 96.94 71 GLU A O 1
ATOM 556 N N . LEU A 1 72 ? 5.397 11.532 -8.761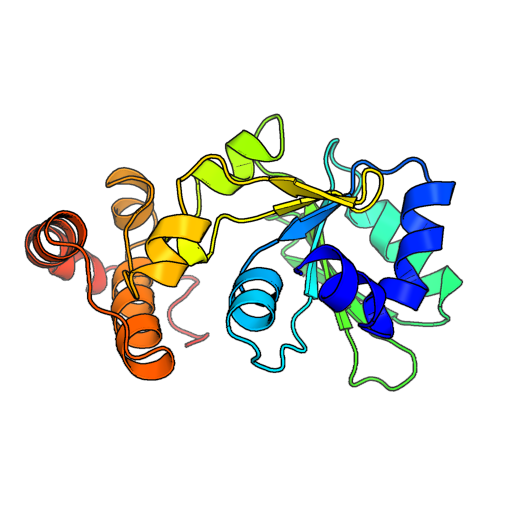 1.00 94.06 72 LEU A N 1
ATOM 557 C CA . LEU A 1 72 ? 4.175 12.008 -8.098 1.00 94.06 72 LEU A CA 1
ATOM 558 C C . LEU A 1 72 ? 4.504 12.846 -6.866 1.00 94.06 72 LEU A C 1
ATOM 560 O O . LEU A 1 72 ? 3.922 13.907 -6.659 1.00 94.06 72 LEU A O 1
ATOM 564 N N . ASP A 1 73 ? 5.435 12.350 -6.055 1.00 90.25 73 ASP A N 1
ATOM 565 C CA . ASP A 1 73 ? 5.836 12.980 -4.806 1.00 90.25 73 ASP A CA 1
ATOM 566 C C . ASP A 1 73 ? 7.300 12.639 -4.517 1.00 90.25 73 ASP A C 1
ATOM 568 O O . ASP A 1 73 ? 7.624 11.529 -4.089 1.00 90.25 73 ASP A O 1
ATOM 572 N N . ASP A 1 74 ? 8.208 13.585 -4.766 1.00 82.44 74 ASP A N 1
ATOM 573 C CA . ASP A 1 74 ? 9.631 13.368 -4.488 1.00 82.44 74 ASP A CA 1
ATOM 574 C C . ASP A 1 74 ? 9.946 13.381 -2.987 1.00 82.44 74 ASP A C 1
ATOM 576 O O . ASP A 1 74 ? 10.956 12.814 -2.576 1.00 82.44 74 ASP A O 1
ATOM 580 N N . VAL A 1 75 ? 9.099 13.973 -2.140 1.00 85.38 75 VAL A N 1
ATOM 581 C CA . VAL A 1 75 ? 9.321 13.968 -0.687 1.00 85.38 75 VAL A CA 1
ATOM 582 C C . VAL A 1 75 ? 9.050 12.571 -0.140 1.00 85.38 75 VAL A C 1
ATOM 584 O O . VAL A 1 75 ? 9.892 12.007 0.556 1.00 85.38 75 VAL A O 1
ATOM 587 N N . ASN A 1 76 ? 7.912 11.989 -0.518 1.00 85.12 76 ASN A N 1
ATOM 588 C CA . ASN A 1 76 ? 7.508 10.645 -0.104 1.00 85.12 76 ASN A CA 1
ATOM 589 C C . ASN A 1 76 ? 8.050 9.532 -1.019 1.00 85.12 76 ASN A C 1
ATOM 591 O O . ASN A 1 76 ? 7.742 8.363 -0.799 1.00 85.12 76 ASN A O 1
ATOM 595 N N . LYS A 1 77 ? 8.863 9.885 -2.025 1.00 94.06 77 LYS A N 1
ATOM 596 C CA . LYS A 1 77 ? 9.500 8.957 -2.975 1.00 94.06 77 LYS A CA 1
ATOM 597 C C . LYS A 1 77 ? 8.489 8.038 -3.665 1.00 94.06 77 LYS A C 1
ATOM 599 O O . LYS A 1 77 ? 8.694 6.829 -3.746 1.00 94.06 77 LYS A O 1
ATOM 604 N N . ILE A 1 78 ? 7.405 8.634 -4.164 1.00 95.06 78 ILE A N 1
ATOM 605 C CA . ILE A 1 78 ? 6.326 7.950 -4.884 1.00 95.06 78 ILE A CA 1
ATOM 606 C C . ILE A 1 78 ? 6.426 8.263 -6.376 1.00 95.06 78 ILE A C 1
ATOM 608 O O . ILE A 1 78 ? 6.432 9.425 -6.802 1.00 95.06 78 ILE A O 1
ATOM 612 N N . TYR A 1 79 ? 6.456 7.205 -7.176 1.00 97.62 79 TYR A N 1
ATOM 613 C CA . TYR A 1 79 ? 6.608 7.251 -8.622 1.00 97.62 79 TYR A CA 1
ATOM 614 C C . TYR A 1 79 ? 5.492 6.461 -9.288 1.00 97.62 79 TYR A C 1
ATOM 616 O O . TYR A 1 79 ? 5.097 5.407 -8.802 1.00 97.62 79 TYR A O 1
ATOM 624 N N . ARG A 1 80 ? 5.014 6.940 -10.431 1.00 97.88 80 ARG A N 1
ATOM 625 C CA . ARG A 1 80 ? 4.015 6.255 -11.243 1.00 97.88 80 ARG A CA 1
ATOM 626 C C . ARG A 1 80 ? 4.629 5.801 -12.552 1.00 97.88 80 ARG A C 1
ATOM 628 O O . ARG A 1 80 ? 5.252 6.589 -13.264 1.00 97.88 80 ARG A O 1
ATOM 635 N N . VAL A 1 81 ? 4.400 4.540 -12.891 1.00 98.06 81 VAL A N 1
ATOM 636 C CA . VAL A 1 81 ? 4.723 3.986 -14.205 1.00 98.06 81 VAL A CA 1
ATOM 637 C C . VAL A 1 81 ? 3.421 3.775 -14.962 1.00 98.06 81 VAL A C 1
ATOM 639 O O . VAL A 1 81 ? 2.619 2.914 -14.607 1.00 98.06 81 VAL A O 1
ATOM 642 N N . VAL A 1 82 ? 3.204 4.583 -15.998 1.00 97.50 82 VAL A N 1
ATOM 643 C CA . VAL A 1 82 ? 2.031 4.503 -16.875 1.00 97.50 82 VAL A CA 1
ATOM 644 C C . VAL A 1 82 ? 2.369 3.642 -18.085 1.00 97.50 82 VAL A C 1
ATOM 646 O O . VAL A 1 82 ? 3.405 3.825 -18.721 1.00 97.50 82 VAL A O 1
ATOM 649 N N . PHE A 1 83 ? 1.493 2.708 -18.424 1.00 96.44 83 PHE A N 1
ATOM 650 C CA . PHE A 1 83 ? 1.680 1.796 -19.543 1.00 96.44 83 PHE A CA 1
ATOM 651 C C . PHE A 1 83 ? 1.402 2.514 -20.870 1.00 96.44 83 PHE A C 1
ATOM 653 O O . PHE A 1 83 ? 0.865 3.624 -20.919 1.00 96.44 83 PHE A O 1
ATOM 660 N N . SER A 1 84 ? 1.766 1.876 -21.980 1.00 94.31 84 SER A N 1
ATOM 661 C CA . SER A 1 84 ? 1.603 2.442 -23.325 1.00 94.31 84 SER A CA 1
ATOM 662 C C . SER A 1 84 ? 0.142 2.714 -23.716 1.00 94.31 84 SER A C 1
ATOM 664 O O . SER A 1 84 ? -0.112 3.577 -24.557 1.00 94.31 84 SER A O 1
ATOM 666 N N . ASP A 1 85 ? -0.819 2.040 -23.073 1.00 93.69 85 ASP A N 1
ATOM 667 C CA . ASP A 1 85 ? -2.259 2.291 -23.224 1.00 93.69 85 ASP A CA 1
ATOM 668 C C . ASP A 1 85 ? -2.732 3.603 -22.566 1.00 93.69 85 ASP A C 1
ATOM 670 O O . ASP A 1 85 ? -3.854 4.039 -22.816 1.00 93.69 85 ASP A O 1
ATOM 674 N N . LYS A 1 86 ? -1.872 4.250 -21.763 1.00 90.94 86 LYS A N 1
ATOM 675 C CA . LYS A 1 86 ? -2.122 5.494 -21.013 1.00 90.94 86 LYS A CA 1
ATOM 676 C C . LYS A 1 86 ? -3.263 5.420 -19.993 1.00 90.94 86 LYS A C 1
ATOM 678 O O . LYS A 1 86 ? -3.672 6.457 -19.475 1.00 90.94 86 LYS A O 1
ATOM 683 N N . VAL A 1 87 ? -3.765 4.223 -19.703 1.00 91.75 87 VAL A N 1
ATOM 684 C CA . VAL A 1 87 ? -4.856 3.981 -18.748 1.00 91.75 87 VAL A CA 1
ATOM 685 C C . VAL A 1 87 ? -4.353 3.139 -17.586 1.00 91.75 87 VAL A C 1
ATOM 687 O O . VAL A 1 87 ? -4.644 3.445 -16.433 1.00 91.75 87 VAL A O 1
ATOM 690 N N . THR A 1 88 ? -3.572 2.104 -17.879 1.00 94.12 88 THR A N 1
ATOM 691 C CA . THR A 1 88 ? -2.996 1.225 -16.871 1.00 94.12 88 THR A CA 1
ATOM 692 C C . THR A 1 88 ? -1.781 1.898 -16.242 1.00 94.12 88 THR A C 1
ATOM 694 O O . THR A 1 88 ? -0.921 2.441 -16.941 1.00 94.12 88 THR A O 1
ATOM 697 N N . TYR A 1 89 ? -1.683 1.849 -14.918 1.00 95.50 89 TYR A N 1
ATOM 698 C CA . TYR A 1 89 ? -0.515 2.327 -14.192 1.00 95.50 89 TYR A CA 1
ATOM 699 C C . TYR A 1 89 ? -0.235 1.472 -12.961 1.00 95.50 89 TYR A C 1
ATOM 701 O O . TYR A 1 89 ? -1.106 0.757 -12.467 1.00 95.50 89 TYR A O 1
ATOM 709 N N . VAL A 1 90 ? 0.998 1.568 -12.474 1.00 97.12 90 VAL A N 1
ATOM 710 C CA . VAL A 1 90 ? 1.393 1.093 -11.148 1.00 97.12 90 VAL A CA 1
ATOM 711 C C . VAL A 1 90 ? 2.089 2.220 -10.404 1.00 97.12 90 VAL A C 1
ATOM 713 O O . VAL A 1 90 ? 2.875 2.962 -11.003 1.00 97.12 90 VAL A O 1
ATOM 716 N N . ASP A 1 91 ? 1.805 2.330 -9.113 1.00 97.50 91 ASP A N 1
ATOM 717 C CA . ASP A 1 91 ? 2.502 3.247 -8.221 1.00 97.50 91 ASP A CA 1
ATOM 718 C C . ASP A 1 91 ? 3.575 2.473 -7.461 1.00 97.50 91 ASP A C 1
ATOM 720 O O . ASP A 1 91 ? 3.345 1.372 -6.964 1.00 97.50 91 ASP A O 1
ATOM 724 N N . ILE A 1 92 ? 4.781 3.024 -7.423 1.00 97.62 92 ILE A N 1
ATOM 725 C CA . ILE A 1 92 ? 5.964 2.410 -6.836 1.00 97.62 92 ILE A CA 1
ATOM 726 C C . ILE A 1 92 ? 6.558 3.416 -5.858 1.00 97.62 92 ILE A C 1
ATOM 728 O O . ILE A 1 92 ? 6.908 4.534 -6.239 1.00 97.62 92 ILE A O 1
ATOM 732 N N . ALA A 1 93 ? 6.679 3.016 -4.600 1.00 97.06 93 ALA A N 1
ATOM 733 C CA . ALA A 1 93 ? 7.199 3.854 -3.532 1.00 97.06 93 ALA A CA 1
ATOM 734 C C . ALA A 1 93 ? 8.350 3.172 -2.795 1.00 97.06 93 ALA A C 1
ATOM 736 O O . ALA A 1 93 ? 8.425 1.941 -2.729 1.00 97.06 93 ALA A O 1
ATOM 737 N N . ASP A 1 94 ? 9.241 3.972 -2.216 1.00 96.12 94 ASP A N 1
ATOM 738 C CA . ASP A 1 94 ? 10.218 3.439 -1.275 1.00 96.12 94 ASP A CA 1
ATOM 739 C C . ASP A 1 94 ? 9.531 3.016 0.026 1.00 96.12 94 ASP A C 1
ATOM 741 O O . ASP A 1 94 ? 8.623 3.676 0.540 1.00 96.12 94 ASP A O 1
ATOM 745 N N . CYS A 1 95 ? 9.994 1.898 0.577 1.00 94.69 95 CYS A N 1
ATOM 746 C CA . CYS A 1 95 ? 9.592 1.455 1.897 1.00 94.69 95 CYS A CA 1
ATOM 747 C C . CYS A 1 95 ? 9.937 2.540 2.908 1.00 94.69 95 CYS A C 1
ATOM 749 O O . CYS A 1 95 ? 11.082 2.982 3.010 1.00 94.69 95 CYS A O 1
ATOM 751 N N . THR A 1 96 ? 8.945 2.963 3.678 1.00 89.75 96 THR A N 1
ATOM 752 C CA . THR A 1 96 ? 9.196 3.891 4.768 1.00 89.75 96 THR A CA 1
ATOM 753 C C . THR A 1 96 ? 9.413 3.081 6.048 1.00 89.75 96 THR A C 1
ATOM 755 O O . THR A 1 96 ? 8.600 2.223 6.389 1.00 89.75 96 THR A O 1
ATOM 758 N N . GLY A 1 97 ? 10.499 3.352 6.770 1.00 89.06 97 GLY A N 1
ATOM 759 C CA . GLY A 1 97 ? 10.996 2.471 7.835 1.00 89.06 97 GLY A CA 1
ATOM 760 C C . GLY A 1 97 ? 12.135 1.577 7.338 1.00 89.06 97 GLY A C 1
ATOM 761 O O . GLY A 1 97 ? 12.700 1.842 6.279 1.00 89.06 97 GLY A O 1
ATOM 762 N N . ASN A 1 98 ? 12.505 0.546 8.105 1.00 88.38 98 ASN A N 1
ATOM 763 C CA . ASN A 1 98 ? 13.643 -0.315 7.748 1.00 88.38 98 ASN A CA 1
ATOM 764 C C . ASN A 1 98 ? 13.237 -1.541 6.922 1.00 88.38 98 ASN A C 1
ATOM 766 O O . ASN A 1 98 ? 14.068 -2.097 6.208 1.00 88.38 98 ASN A O 1
ATOM 770 N N . CYS A 1 99 ? 11.982 -1.969 7.043 1.00 94.38 99 CYS A N 1
ATOM 771 C CA . CYS A 1 99 ? 11.429 -3.143 6.378 1.00 94.38 99 CYS A CA 1
ATOM 772 C C . CYS A 1 99 ? 9.924 -2.982 6.132 1.00 94.38 99 CYS A C 1
ATOM 774 O O . CYS A 1 99 ? 9.281 -2.069 6.663 1.00 94.38 99 CYS A O 1
ATOM 776 N N . ILE A 1 100 ? 9.350 -3.892 5.349 1.00 96.38 100 ILE A N 1
ATOM 777 C CA . ILE A 1 100 ? 7.939 -3.901 4.979 1.00 96.38 100 ILE A CA 1
ATOM 778 C C . ILE A 1 100 ? 7.031 -3.926 6.210 1.00 96.38 100 ILE A C 1
ATOM 780 O O . ILE A 1 100 ? 5.993 -3.272 6.223 1.00 96.38 100 ILE A O 1
ATOM 784 N N . GLU A 1 101 ? 7.426 -4.606 7.286 1.00 96.44 101 GLU A N 1
ATOM 785 C CA . GLU A 1 101 ? 6.663 -4.638 8.531 1.00 96.44 101 GLU A CA 1
ATOM 786 C C . GLU A 1 101 ? 6.553 -3.257 9.187 1.00 96.44 101 GLU A C 1
ATOM 788 O O . GLU A 1 101 ? 5.505 -2.939 9.755 1.00 96.44 101 GLU A O 1
ATOM 793 N N . ASP A 1 102 ? 7.602 -2.434 9.104 1.00 95.50 102 ASP A N 1
ATOM 794 C CA . ASP A 1 102 ? 7.569 -1.053 9.589 1.00 95.50 102 ASP A CA 1
ATOM 795 C C . ASP A 1 102 ? 6.636 -0.199 8.724 1.00 95.50 102 ASP A C 1
ATOM 797 O O . ASP A 1 102 ? 5.869 0.603 9.262 1.00 95.50 102 ASP A O 1
ATOM 801 N N . ASP A 1 103 ? 6.641 -0.396 7.399 1.00 95.94 103 ASP A N 1
ATOM 802 C CA . ASP A 1 103 ? 5.720 0.309 6.503 1.00 95.94 103 ASP A CA 1
ATOM 803 C C . ASP A 1 103 ? 4.262 -0.030 6.802 1.00 95.94 103 ASP A C 1
ATOM 805 O O . ASP A 1 103 ? 3.434 0.866 6.997 1.00 95.94 103 ASP A O 1
ATOM 809 N N . LEU A 1 104 ? 3.958 -1.325 6.921 1.00 96.88 104 LEU A N 1
ATOM 810 C CA . LEU A 1 104 ? 2.616 -1.800 7.230 1.00 96.88 104 LEU A CA 1
ATOM 811 C C . LEU A 1 104 ? 2.113 -1.226 8.558 1.00 96.88 104 LEU A C 1
ATOM 813 O O . LEU A 1 104 ? 0.965 -0.793 8.630 1.00 96.88 104 LEU A O 1
ATOM 817 N N . LYS A 1 105 ? 2.967 -1.137 9.584 1.00 96.69 105 LYS A N 1
ATOM 818 C CA . LYS A 1 105 ? 2.586 -0.625 10.910 1.00 96.69 105 LYS A CA 1
ATOM 819 C C . LYS A 1 105 ? 2.257 0.868 10.954 1.00 96.69 105 LYS A C 1
ATOM 821 O O . LYS A 1 105 ? 1.623 1.292 11.915 1.00 96.69 105 LYS A O 1
ATOM 826 N N . ARG A 1 106 ? 2.637 1.674 9.957 1.00 94.31 106 ARG A N 1
ATOM 827 C CA . ARG A 1 106 ? 2.293 3.115 9.904 1.00 94.31 106 ARG A CA 1
ATOM 828 C C . ARG A 1 106 ? 1.005 3.427 9.138 1.00 94.31 106 ARG A C 1
ATOM 830 O O . ARG A 1 106 ? 0.590 4.592 9.050 1.00 94.31 106 ARG A O 1
ATOM 837 N N . ARG A 1 107 ? 0.391 2.416 8.522 1.00 94.88 107 ARG A N 1
ATOM 838 C CA . ARG A 1 107 ? -0.833 2.578 7.727 1.00 94.88 107 ARG A CA 1
ATOM 839 C C . ARG A 1 107 ? -2.041 2.893 8.609 1.00 94.88 107 ARG A C 1
ATOM 841 O O . ARG A 1 107 ? -1.979 2.872 9.837 1.00 94.88 107 ARG A O 1
ATOM 848 N N . ASP A 1 108 ? -3.136 3.260 7.961 1.00 95.12 108 ASP A N 1
ATOM 849 C CA . ASP A 1 108 ? -4.357 3.688 8.635 1.00 95.12 108 ASP A CA 1
ATOM 850 C C . ASP A 1 108 ? -5.066 2.524 9.343 1.00 95.12 108 ASP A C 1
ATOM 852 O O . ASP A 1 108 ? -5.249 2.553 10.561 1.00 95.12 108 ASP A O 1
ATOM 856 N N . PHE A 1 109 ? -5.415 1.485 8.586 1.00 97.69 109 PHE A N 1
ATOM 857 C CA . PHE A 1 109 ? -6.241 0.373 9.042 1.00 97.69 109 PHE A CA 1
ATOM 858 C C . PHE A 1 109 ? -5.606 -0.975 8.723 1.00 97.69 109 PHE A C 1
ATOM 860 O O . PHE A 1 109 ? -4.965 -1.138 7.682 1.00 97.69 109 PHE A O 1
ATOM 867 N N . THR A 1 110 ? -5.855 -1.961 9.582 1.00 97.88 110 THR A N 1
ATOM 868 C CA . THR A 1 110 ? -5.337 -3.333 9.454 1.00 97.88 110 THR A CA 1
ATOM 869 C C . THR A 1 110 ? -5.691 -3.949 8.096 1.00 97.88 110 THR A C 1
ATOM 871 O O . THR A 1 110 ? -4.831 -4.487 7.404 1.00 97.88 110 THR A O 1
ATOM 874 N N . VAL A 1 111 ? -6.929 -3.759 7.627 1.00 96.75 111 VAL A N 1
ATOM 875 C CA . VAL A 1 111 ? -7.415 -4.249 6.320 1.00 96.75 111 VAL A CA 1
ATOM 876 C C . VAL A 1 111 ? -6.684 -3.660 5.104 1.00 96.75 111 VAL A C 1
ATOM 878 O O . VAL A 1 111 ? -6.783 -4.214 4.011 1.00 96.75 111 VAL A O 1
ATOM 881 N N . ASN A 1 112 ? -5.953 -2.553 5.274 1.00 95.31 112 ASN A N 1
ATOM 882 C CA . ASN A 1 112 ? -5.100 -1.935 4.250 1.00 95.31 112 ASN A CA 1
ATOM 883 C C . ASN A 1 112 ? -3.600 -2.167 4.503 1.00 95.31 112 ASN A C 1
ATOM 885 O O . ASN A 1 112 ? -2.767 -1.684 3.733 1.00 95.31 112 ASN A O 1
ATOM 889 N N . ALA A 1 113 ? -3.248 -2.879 5.574 1.00 96.75 113 ALA A N 1
ATOM 890 C CA . ALA A 1 113 ? -1.884 -3.160 6.003 1.00 96.75 113 ALA A CA 1
ATOM 891 C C . ALA A 1 113 ? -1.503 -4.619 5.738 1.00 96.75 113 ALA A C 1
ATOM 893 O O . ALA A 1 113 ? -0.960 -5.321 6.591 1.00 96.75 113 ALA A O 1
ATOM 894 N N . LEU A 1 114 ? -1.785 -5.047 4.510 1.00 96.88 114 LEU A N 1
ATOM 895 C CA . LEU A 1 114 ? -1.359 -6.319 3.950 1.00 96.88 114 LEU A CA 1
ATOM 896 C C . LEU A 1 114 ? -0.277 -6.059 2.904 1.00 96.88 114 LEU A C 1
ATOM 898 O O . LEU A 1 114 ? -0.360 -5.075 2.161 1.00 96.88 114 LEU A O 1
ATOM 902 N N . ALA A 1 115 ? 0.694 -6.965 2.821 1.00 97.69 115 ALA A N 1
ATOM 903 C CA . ALA A 1 115 ? 1.688 -6.993 1.756 1.00 97.69 115 ALA A CA 1
ATOM 904 C C . ALA A 1 115 ? 1.739 -8.373 1.094 1.00 97.69 115 ALA A C 1
ATOM 906 O O . ALA A 1 115 ? 1.444 -9.391 1.715 1.00 97.69 115 ALA A O 1
ATOM 907 N N . TYR A 1 116 ? 2.120 -8.419 -0.175 1.00 97.38 116 TYR A N 1
ATOM 908 C CA . TYR A 1 116 ? 2.373 -9.647 -0.912 1.00 97.38 116 TYR A CA 1
ATOM 909 C C . TYR A 1 116 ? 3.781 -9.591 -1.483 1.00 97.38 116 TYR A C 1
ATOM 911 O O . TYR A 1 116 ? 4.078 -8.741 -2.323 1.00 97.38 116 TYR A O 1
ATOM 919 N N . ASP A 1 117 ? 4.630 -10.506 -1.032 1.00 96.69 117 ASP A N 1
ATOM 920 C CA . ASP A 1 117 ? 6.001 -10.641 -1.504 1.00 96.69 117 ASP A CA 1
ATOM 921 C C . ASP A 1 117 ? 6.001 -11.213 -2.927 1.00 96.69 117 ASP A C 1
ATOM 923 O O . ASP A 1 117 ? 5.626 -12.369 -3.160 1.00 96.69 117 ASP A O 1
ATOM 927 N N . ILE A 1 118 ? 6.424 -10.389 -3.889 1.00 94.88 118 ILE A N 1
ATOM 928 C CA . ILE A 1 118 ? 6.436 -10.744 -5.312 1.00 94.88 118 ILE A CA 1
ATOM 929 C C . ILE A 1 118 ? 7.384 -11.922 -5.582 1.00 94.88 118 ILE A C 1
ATOM 931 O O . ILE A 1 118 ? 7.101 -12.753 -6.451 1.00 94.88 118 ILE A O 1
ATOM 935 N N . LYS A 1 119 ? 8.494 -12.013 -4.845 1.00 92.81 119 LYS A N 1
ATOM 936 C CA . LYS A 1 119 ? 9.529 -13.032 -5.033 1.00 92.81 119 LYS A CA 1
ATOM 937 C C . LYS A 1 119 ? 9.115 -14.365 -4.421 1.00 92.81 119 LYS A C 1
ATOM 939 O O . LYS A 1 119 ? 9.233 -15.398 -5.077 1.00 92.81 119 LYS A O 1
ATOM 944 N N . ASN A 1 120 ? 8.647 -14.345 -3.175 1.00 93.81 120 ASN A N 1
ATOM 945 C CA . ASN A 1 120 ? 8.342 -15.559 -2.415 1.00 93.81 120 ASN A CA 1
ATOM 946 C C . ASN A 1 120 ? 6.892 -16.043 -2.587 1.00 93.81 120 ASN A C 1
ATOM 948 O O . ASN A 1 120 ? 6.547 -17.140 -2.144 1.00 93.81 120 ASN A O 1
ATOM 952 N N . ASP A 1 121 ? 6.046 -15.264 -3.266 1.00 93.06 121 ASP A N 1
ATOM 953 C CA . ASP A 1 121 ? 4.633 -15.566 -3.491 1.00 93.06 121 ASP A CA 1
ATOM 954 C C . ASP A 1 121 ? 3.846 -15.834 -2.195 1.00 93.06 121 ASP A C 1
ATOM 956 O O . ASP A 1 121 ? 3.017 -16.753 -2.118 1.00 93.06 121 ASP A O 1
ATOM 960 N N . CYS A 1 122 ? 4.111 -15.034 -1.162 1.00 94.56 122 CYS A N 1
ATOM 961 C CA . CYS A 1 122 ? 3.474 -15.150 0.142 1.00 94.56 122 CYS A CA 1
ATOM 962 C C . CYS A 1 122 ? 2.801 -13.841 0.568 1.00 94.56 122 CYS A C 1
ATOM 964 O O . CYS A 1 122 ? 3.206 -12.746 0.183 1.00 94.56 122 CYS A O 1
ATOM 966 N N . LEU A 1 123 ? 1.732 -13.977 1.356 1.00 95.62 123 LEU A N 1
ATOM 967 C CA . LEU A 1 123 ? 1.065 -12.853 2.004 1.00 95.62 123 LEU A CA 1
ATOM 968 C C . LEU A 1 123 ? 1.754 -12.585 3.344 1.00 95.62 123 LEU A C 1
ATOM 970 O O . LEU A 1 123 ? 1.977 -13.517 4.116 1.00 95.62 123 LEU A O 1
ATOM 974 N N . ILE A 1 124 ? 2.028 -11.318 3.615 1.00 96.94 124 ILE A N 1
ATOM 975 C CA . ILE A 1 124 ? 2.557 -10.804 4.870 1.00 96.94 124 ILE A CA 1
ATOM 976 C C . ILE A 1 124 ? 1.435 -10.009 5.542 1.00 96.94 124 ILE A C 1
ATOM 978 O O . ILE A 1 124 ? 0.878 -9.074 4.961 1.00 96.94 124 ILE A O 1
ATOM 982 N N . ASP A 1 125 ? 1.108 -10.400 6.769 1.00 97.06 125 ASP A N 1
ATOM 983 C CA . ASP A 1 125 ? 0.146 -9.718 7.629 1.00 97.06 125 ASP A CA 1
ATOM 984 C C . ASP A 1 125 ? 0.705 -9.665 9.051 1.00 97.06 125 ASP A C 1
ATOM 986 O O . ASP A 1 125 ? 0.745 -10.670 9.758 1.00 97.06 125 ASP A O 1
ATOM 990 N N . VAL A 1 126 ? 1.162 -8.481 9.455 1.00 96.81 126 VAL A N 1
ATOM 991 C CA . VAL A 1 126 ? 1.703 -8.232 10.800 1.00 96.81 126 VAL A CA 1
ATOM 992 C C . VAL A 1 126 ? 0.726 -7.489 11.706 1.00 96.81 126 VAL A C 1
ATOM 994 O O . VAL A 1 126 ? 1.073 -7.164 12.840 1.00 96.81 126 VAL A O 1
ATOM 997 N N . THR A 1 127 ? -0.478 -7.193 11.208 1.00 96.69 127 THR A N 1
ATOM 998 C CA . THR A 1 127 ? -1.466 -6.350 11.900 1.00 96.69 127 THR A CA 1
ATOM 999 C C . THR A 1 127 ? -2.778 -7.074 12.202 1.00 96.69 127 THR A C 1
ATOM 1001 O O . THR A 1 127 ? -3.601 -6.548 12.947 1.00 96.69 127 THR A O 1
ATOM 1004 N N . GLY A 1 128 ? -2.962 -8.290 11.677 1.00 96.69 128 GLY A N 1
ATOM 1005 C CA . GLY A 1 128 ? -4.215 -9.042 11.775 1.00 96.69 128 GLY A CA 1
ATOM 1006 C C . GLY A 1 128 ? -5.260 -8.590 10.752 1.00 96.69 128 GLY A C 1
ATOM 1007 O O . GLY A 1 128 ? -6.451 -8.852 10.922 1.00 96.69 128 GLY A O 1
ATOM 1008 N N . GLY A 1 129 ? -4.828 -7.912 9.685 1.00 96.94 129 GLY A N 1
ATOM 1009 C CA . GLY A 1 129 ? -5.705 -7.350 8.664 1.00 96.94 129 GLY A CA 1
ATOM 1010 C C . GLY A 1 129 ? -6.546 -8.389 7.936 1.00 96.94 129 GLY A C 1
ATOM 1011 O O . GLY A 1 129 ? -7.671 -8.096 7.542 1.00 96.94 129 GLY A O 1
ATOM 1012 N N . TYR A 1 130 ? -6.044 -9.613 7.772 1.00 95.62 130 TYR A N 1
ATOM 1013 C CA . TYR A 1 130 ? -6.785 -10.686 7.117 1.00 95.62 130 TYR A CA 1
ATOM 1014 C C . TYR A 1 130 ? -7.992 -11.158 7.937 1.00 95.62 130 TYR A C 1
ATOM 1016 O O . TYR A 1 130 ? -9.056 -11.429 7.371 1.00 95.62 130 TYR A O 1
ATOM 1024 N N . ASP A 1 131 ? -7.844 -11.242 9.258 1.00 96.94 131 ASP A N 1
ATOM 1025 C CA . ASP A 1 131 ? -8.929 -11.651 10.148 1.00 96.94 131 ASP A CA 1
ATOM 1026 C C . ASP A 1 131 ? -9.951 -10.523 10.326 1.00 96.94 131 ASP A C 1
ATOM 1028 O O . ASP A 1 131 ? -11.154 -10.779 10.243 1.00 96.94 131 ASP A O 1
ATOM 1032 N N . ASP A 1 132 ? -9.500 -9.269 10.435 1.00 97.88 132 ASP A N 1
ATOM 1033 C CA . ASP A 1 132 ? -10.390 -8.100 10.445 1.00 97.88 132 ASP A CA 1
ATOM 1034 C C . ASP A 1 132 ? -11.171 -7.971 9.125 1.00 97.88 132 ASP A C 1
ATOM 1036 O O . ASP A 1 132 ? -12.369 -7.680 9.124 1.00 97.88 132 ASP A O 1
ATOM 1040 N N . LEU A 1 133 ? -10.537 -8.284 7.988 1.00 95.94 133 LEU A N 1
ATOM 1041 C CA . LEU A 1 133 ? -11.198 -8.311 6.683 1.00 95.94 133 LEU A CA 1
ATOM 1042 C C . LEU A 1 133 ? -12.320 -9.354 6.634 1.00 95.94 133 LEU A C 1
ATOM 1044 O O . LEU A 1 133 ? -13.390 -9.084 6.089 1.00 95.94 133 LEU A O 1
ATOM 1048 N N . LYS A 1 134 ? -12.088 -10.546 7.198 1.00 95.50 134 LYS A N 1
ATOM 1049 C CA . LYS A 1 134 ? -13.112 -11.598 7.303 1.00 95.50 134 LYS A CA 1
ATOM 1050 C C . LYS A 1 134 ? -14.241 -11.217 8.248 1.00 95.50 134 LYS A C 1
ATOM 1052 O O . LYS A 1 134 ? -15.384 -11.583 7.990 1.00 95.50 134 LYS A O 1
ATOM 1057 N N . ALA A 1 135 ? -13.915 -10.521 9.333 1.00 97.19 135 ALA A N 1
ATOM 1058 C CA . ALA A 1 135 ? -14.885 -10.037 10.303 1.00 97.19 135 ALA A CA 1
ATOM 1059 C C . ALA A 1 135 ? -15.693 -8.833 9.791 1.00 97.19 135 ALA A C 1
ATOM 1061 O O . ALA A 1 135 ? -16.681 -8.468 10.421 1.00 97.19 135 ALA A O 1
ATOM 1062 N N . GLY A 1 136 ? -15.297 -8.223 8.667 1.00 97.12 136 GLY A N 1
ATOM 1063 C CA . GLY A 1 136 ? -15.931 -7.008 8.167 1.00 97.12 136 GLY A CA 1
ATOM 1064 C C . GLY A 1 136 ? -15.667 -5.808 9.075 1.00 97.12 136 GLY A C 1
ATOM 1065 O O . GLY A 1 136 ? -16.570 -5.010 9.305 1.00 97.12 136 GLY A O 1
ATOM 1066 N N . LEU A 1 137 ? -14.452 -5.704 9.622 1.00 98.12 137 LEU A N 1
ATOM 1067 C CA . LEU A 1 137 ? -14.084 -4.718 10.633 1.00 98.12 137 LEU A CA 1
ATOM 1068 C C . LEU A 1 137 ? -13.036 -3.733 10.098 1.00 98.12 137 LEU A C 1
ATOM 1070 O O . LEU A 1 137 ? -11.979 -4.125 9.609 1.00 98.12 137 LEU A O 1
ATOM 1074 N N . ILE A 1 138 ? -13.300 -2.435 10.236 1.00 98.00 138 ILE A N 1
ATOM 1075 C CA . ILE A 1 138 ? -12.307 -1.372 10.076 1.00 98.00 138 ILE A CA 1
ATOM 1076 C C . ILE A 1 138 ? -11.693 -1.105 11.444 1.00 98.00 138 ILE A C 1
ATOM 1078 O O . ILE A 1 138 ? -12.334 -0.547 12.340 1.00 98.00 138 ILE A O 1
ATOM 1082 N N . LYS A 1 139 ? -10.438 -1.514 11.597 1.00 98.31 139 LYS A N 1
ATOM 1083 C CA . LYS A 1 139 ? -9.667 -1.360 12.825 1.00 98.31 139 LYS A CA 1
ATOM 1084 C C . LYS A 1 139 ? -8.387 -0.594 12.535 1.00 98.31 139 LYS A C 1
ATOM 1086 O O . LYS A 1 139 ? -7.704 -0.859 11.549 1.00 98.31 139 LYS A O 1
ATOM 1091 N N . GLU A 1 140 ? -8.093 0.383 13.375 1.00 97.69 140 GLU A N 1
ATOM 1092 C CA . GLU A 1 140 ? -6.848 1.135 13.367 1.00 97.69 140 GLU A CA 1
ATOM 1093 C C . GLU A 1 140 ? -5.655 0.246 13.724 1.00 97.69 140 GLU A C 1
ATOM 1095 O O . GLU A 1 140 ? -5.770 -0.684 14.523 1.00 97.69 140 GLU A O 1
ATOM 1100 N N . ILE A 1 141 ? -4.490 0.556 13.160 1.00 97.31 141 ILE A N 1
ATOM 1101 C CA . ILE A 1 141 ? -3.245 -0.127 13.541 1.00 97.31 141 ILE A CA 1
ATOM 1102 C C . ILE A 1 141 ? -2.725 0.410 14.876 1.00 97.31 141 ILE A C 1
ATOM 1104 O O . ILE A 1 141 ? -2.316 -0.358 15.746 1.00 97.31 141 ILE A O 1
ATOM 1108 N N . SER A 1 142 ? -2.756 1.732 15.041 1.00 96.69 142 SER A N 1
ATOM 1109 C CA . SER A 1 142 ? -2.419 2.423 16.283 1.00 96.69 142 SER A CA 1
ATOM 1110 C C . SER A 1 142 ? -3.218 3.720 16.403 1.00 96.69 142 SER A C 1
ATOM 1112 O O . SER A 1 142 ? -3.732 4.249 15.411 1.00 96.69 142 SER A O 1
ATOM 1114 N N . LYS A 1 143 ? -3.320 4.248 17.625 1.00 95.75 143 LYS A N 1
ATOM 1115 C CA . LYS A 1 143 ? -3.980 5.534 17.882 1.00 95.75 143 LYS A CA 1
ATOM 1116 C C . LYS A 1 143 ? -3.192 6.681 17.250 1.00 95.75 143 LYS A C 1
ATOM 1118 O O . LYS A 1 143 ? -3.778 7.579 16.650 1.00 95.75 143 LYS A O 1
ATOM 1123 N N . GLU A 1 144 ? -1.871 6.614 17.351 1.00 95.12 144 GLU A N 1
ATOM 1124 C CA . GLU A 1 144 ? -0.914 7.600 16.851 1.00 95.12 144 GLU A CA 1
ATOM 1125 C C . GLU A 1 144 ? -1.070 7.775 15.340 1.00 95.12 144 GLU A C 1
ATOM 1127 O O . GLU A 1 144 ? -1.218 8.893 14.859 1.00 95.12 144 GLU A O 1
ATOM 1132 N N . ASN A 1 145 ? -1.212 6.666 14.610 1.00 94.38 145 ASN A N 1
ATOM 1133 C CA . ASN A 1 145 ? -1.430 6.671 13.169 1.00 94.38 145 ASN A CA 1
ATOM 1134 C C . ASN A 1 145 ? -2.668 7.472 12.744 1.00 94.38 145 ASN A C 1
ATOM 1136 O O . ASN A 1 145 ? -2.676 7.997 11.635 1.00 94.38 145 ASN A O 1
ATOM 1140 N N . ILE A 1 146 ? -3.721 7.534 13.562 1.00 94.00 146 ILE A N 1
ATOM 1141 C CA . ILE A 1 146 ? -4.932 8.315 13.263 1.00 94.00 146 ILE A CA 1
ATOM 1142 C C . ILE A 1 146 ? -4.747 9.789 13.640 1.00 94.00 146 ILE A C 1
ATOM 1144 O O . ILE A 1 146 ? -5.271 10.665 12.958 1.00 94.00 146 ILE A O 1
ATOM 1148 N N . ILE A 1 147 ? -4.005 10.070 14.713 1.00 91.50 147 ILE A N 1
ATOM 1149 C CA . ILE A 1 147 ? -3.756 11.434 15.200 1.00 91.50 147 ILE A CA 1
ATOM 1150 C C . ILE A 1 147 ? -2.776 12.180 14.291 1.00 91.50 147 ILE A C 1
ATOM 1152 O O . ILE A 1 147 ? -3.013 13.348 13.988 1.00 91.50 147 ILE A O 1
ATOM 1156 N N . ASP A 1 148 ? -1.713 11.511 13.845 1.00 90.69 148 ASP A N 1
ATOM 1157 C CA . ASP A 1 148 ? -0.676 12.092 12.985 1.00 90.69 148 ASP A CA 1
ATOM 1158 C C . ASP A 1 148 ? -1.229 12.503 11.611 1.00 90.69 148 ASP A C 1
ATOM 1160 O O . ASP A 1 148 ? -0.726 13.427 10.973 1.00 90.69 148 ASP A O 1
ATOM 1164 N N . ASP A 1 149 ? -2.297 11.840 11.163 1.00 89.38 149 ASP A N 1
ATOM 1165 C CA . ASP A 1 149 ? -2.984 12.123 9.906 1.00 89.38 149 ASP A CA 1
ATOM 1166 C C . ASP A 1 149 ? -4.510 12.071 10.105 1.00 89.38 149 ASP A C 1
ATOM 1168 O O . ASP A 1 149 ? -5.151 11.063 9.783 1.00 89.38 149 ASP A O 1
ATOM 1172 N N . PRO A 1 150 ? -5.123 13.160 10.623 1.00 89.00 150 PRO A N 1
ATOM 1173 C CA . PRO A 1 150 ? -6.542 13.196 10.981 1.00 89.00 150 PRO A CA 1
ATOM 1174 C C . PRO A 1 150 ? -7.497 12.898 9.822 1.00 89.00 150 PRO A C 1
ATOM 1176 O O . PRO A 1 150 ? -8.629 12.478 10.055 1.00 89.00 150 PRO A O 1
ATOM 1179 N N . ILE A 1 151 ? -7.054 13.046 8.567 1.00 91.69 151 ILE A N 1
ATOM 1180 C CA . ILE A 1 151 ? -7.836 12.686 7.371 1.00 91.69 151 ILE A CA 1
ATOM 1181 C C . ILE A 1 151 ? -8.178 11.190 7.365 1.00 91.69 151 ILE A C 1
ATOM 1183 O O . ILE A 1 151 ? -9.196 10.776 6.806 1.00 91.69 151 ILE A O 1
ATOM 1187 N N . ARG A 1 152 ? -7.410 10.357 8.076 1.00 94.81 152 ARG A N 1
ATOM 1188 C CA . ARG A 1 152 ? -7.737 8.942 8.283 1.00 94.81 152 ARG A CA 1
ATOM 1189 C C . ARG A 1 152 ? -9.085 8.741 8.978 1.00 94.81 152 ARG A C 1
ATOM 1191 O O . ARG A 1 152 ? -9.735 7.738 8.711 1.00 94.81 152 ARG A O 1
ATOM 1198 N N . ILE A 1 153 ? -9.580 9.706 9.756 1.00 94.12 153 ILE A N 1
ATOM 1199 C CA . ILE A 1 153 ? -10.952 9.671 10.290 1.00 94.12 153 ILE A CA 1
ATOM 1200 C C . ILE A 1 153 ? -11.981 9.704 9.149 1.00 94.12 153 ILE A C 1
ATOM 1202 O O . ILE A 1 153 ? -12.903 8.891 9.130 1.00 94.12 153 ILE A O 1
ATOM 1206 N N . LEU A 1 154 ? -11.809 10.587 8.159 1.00 93.44 154 LEU A N 1
ATOM 1207 C CA . LEU A 1 154 ? -12.681 10.634 6.977 1.00 93.44 154 LEU A CA 1
ATOM 1208 C C . LEU A 1 154 ? -12.571 9.339 6.165 1.00 93.44 154 LEU A C 1
ATOM 1210 O O . LEU A 1 154 ? -13.583 8.780 5.734 1.00 93.44 154 LEU A O 1
ATOM 1214 N N . ARG A 1 155 ? -11.351 8.802 6.027 1.00 94.88 155 ARG A N 1
ATOM 1215 C CA . ARG A 1 155 ? -11.117 7.508 5.368 1.00 94.88 155 ARG A CA 1
ATOM 1216 C C . ARG A 1 155 ? -11.834 6.360 6.081 1.00 94.88 155 ARG A C 1
ATOM 1218 O O . ARG A 1 155 ? -12.356 5.494 5.385 1.00 94.88 155 ARG A O 1
ATOM 1225 N N . ALA A 1 156 ? -11.917 6.359 7.415 1.00 95.62 156 ALA A N 1
ATOM 1226 C CA . ALA A 1 156 ? -12.664 5.348 8.170 1.00 95.62 156 ALA A CA 1
ATOM 1227 C C . ALA A 1 156 ? -14.135 5.308 7.733 1.00 95.62 156 ALA A C 1
ATOM 1229 O O . ALA A 1 156 ? -14.640 4.253 7.349 1.00 95.62 156 ALA A O 1
ATOM 1230 N N . PHE A 1 157 ? -14.801 6.467 7.704 1.00 95.31 157 PHE A N 1
ATOM 1231 C CA . PHE A 1 157 ? -16.198 6.575 7.272 1.00 95.31 157 PHE A CA 1
ATOM 1232 C C . PHE A 1 157 ? -16.384 6.248 5.788 1.00 95.31 157 PHE A C 1
ATOM 1234 O O . PHE A 1 157 ? -17.360 5.592 5.407 1.00 95.31 157 PHE A O 1
ATOM 1241 N N . ARG A 1 158 ? -15.427 6.643 4.940 1.00 94.94 158 ARG A N 1
ATOM 1242 C CA . ARG A 1 158 ? -15.418 6.272 3.521 1.00 94.94 158 ARG A CA 1
ATOM 1243 C C . ARG A 1 158 ? -15.330 4.756 3.345 1.00 94.94 158 ARG A C 1
ATOM 1245 O O . ARG A 1 158 ? -16.083 4.188 2.555 1.00 94.94 158 ARG A O 1
ATOM 1252 N N . PHE A 1 159 ? -14.444 4.078 4.074 1.00 94.44 159 PHE A N 1
ATOM 1253 C CA . PHE A 1 159 ? -14.312 2.623 4.005 1.00 94.44 159 PHE A CA 1
ATOM 1254 C C . PHE A 1 159 ? -15.521 1.905 4.594 1.00 94.44 159 PHE A C 1
ATOM 1256 O O . PHE A 1 159 ? -16.009 0.973 3.966 1.00 94.44 159 PHE A O 1
ATOM 1263 N N . GLN A 1 160 ? -16.067 2.376 5.716 1.00 96.00 160 GLN A N 1
ATOM 1264 C CA . GLN A 1 160 ? -17.329 1.864 6.253 1.00 96.00 160 GLN A CA 1
ATOM 1265 C C . GLN A 1 160 ? -18.438 1.925 5.192 1.00 96.00 160 GLN A C 1
ATOM 1267 O O . GLN A 1 160 ? -19.086 0.918 4.921 1.00 96.00 160 GLN A O 1
ATOM 1272 N N . SER A 1 161 ? -18.596 3.067 4.517 1.00 94.69 161 SER A N 1
ATOM 1273 C CA . SER A 1 161 ? -19.639 3.255 3.499 1.00 94.69 161 SER A CA 1
ATOM 1274 C C . SER A 1 161 ? -19.413 2.422 2.229 1.00 94.69 161 SER A C 1
ATOM 1276 O O . SER A 1 161 ? -20.363 1.907 1.650 1.00 94.69 161 SER A O 1
ATOM 1278 N N . THR A 1 162 ? -18.163 2.282 1.776 1.00 92.81 162 THR A N 1
ATOM 1279 C CA . THR A 1 162 ? -17.832 1.594 0.509 1.00 92.81 162 THR A CA 1
ATOM 1280 C C . THR A 1 162 ? -17.668 0.078 0.657 1.00 92.81 162 THR A C 1
ATOM 1282 O O . THR A 1 162 ? -17.895 -0.672 -0.297 1.00 92.81 162 THR A O 1
ATOM 1285 N N . LEU A 1 163 ? -17.260 -0.396 1.837 1.00 92.69 163 LEU A N 1
ATOM 1286 C CA . LEU A 1 163 ? -17.071 -1.817 2.133 1.00 92.69 163 LEU A CA 1
ATOM 1287 C C . LEU A 1 163 ? -18.261 -2.430 2.879 1.00 92.69 163 LEU A C 1
ATOM 1289 O O . LEU A 1 163 ? -18.434 -3.643 2.793 1.00 92.69 163 LEU A O 1
ATOM 1293 N N . GLY A 1 164 ? -19.082 -1.620 3.555 1.00 95.00 164 GLY A N 1
ATOM 1294 C CA . GLY A 1 164 ? -20.162 -2.097 4.425 1.00 95.00 164 GLY A CA 1
ATOM 1295 C C . GLY A 1 164 ? -19.648 -2.704 5.732 1.00 95.00 164 GLY A C 1
ATOM 1296 O O . GLY A 1 164 ? -20.275 -3.607 6.272 1.00 95.00 164 GLY A O 1
ATOM 1297 N N . PHE A 1 165 ? -18.470 -2.269 6.180 1.00 97.25 165 PHE A N 1
ATOM 1298 C CA . PHE A 1 165 ? -17.775 -2.797 7.354 1.00 97.25 165 PHE A CA 1
ATOM 1299 C C . PHE A 1 165 ? -18.060 -1.948 8.590 1.00 97.25 165 PHE A C 1
ATOM 1301 O O . PHE A 1 165 ? -18.225 -0.732 8.488 1.00 97.25 165 PHE A O 1
ATOM 1308 N N . ASP A 1 166 ? -18.041 -2.571 9.762 1.00 98.12 166 ASP A N 1
ATOM 1309 C CA . ASP A 1 166 ? -18.200 -1.876 11.035 1.00 98.12 166 ASP A CA 1
ATOM 1310 C C . ASP A 1 166 ? -16.876 -1.271 11.509 1.00 98.12 166 ASP A C 1
ATOM 1312 O O . ASP A 1 166 ? -15.797 -1.788 11.229 1.00 98.12 166 ASP A O 1
ATOM 1316 N N . LEU A 1 167 ? -16.942 -0.167 12.254 1.00 97.88 167 LEU A N 1
ATOM 1317 C CA . LEU A 1 167 ? -15.764 0.399 12.916 1.00 97.88 167 LEU A CA 1
ATOM 1318 C C . LEU A 1 167 ? -15.514 -0.327 14.242 1.00 97.88 167 LEU A C 1
ATOM 1320 O O . LEU A 1 167 ? -16.453 -0.573 15.004 1.00 97.88 167 LEU A O 1
ATOM 1324 N N . SER A 1 168 ? -14.250 -0.606 14.565 1.00 97.88 168 SER A N 1
ATOM 1325 C CA . SER A 1 168 ? -13.875 -1.151 15.873 1.00 97.88 168 SER A CA 1
ATOM 1326 C C . SER A 1 168 ? -14.321 -0.227 17.021 1.00 97.88 168 SER A C 1
ATOM 1328 O O . SER A 1 168 ? -14.460 0.992 16.868 1.00 97.88 168 SER A O 1
ATOM 1330 N N . ASN A 1 169 ? -14.550 -0.791 18.211 1.00 97.50 169 ASN A N 1
ATOM 1331 C CA . ASN A 1 169 ? -14.904 0.012 19.389 1.00 97.50 169 ASN A CA 1
ATOM 1332 C C . ASN A 1 169 ? -13.799 1.018 19.750 1.00 97.50 169 ASN A C 1
ATOM 1334 O O . ASN A 1 169 ? -14.102 2.148 20.134 1.00 97.50 169 ASN A O 1
ATOM 1338 N N . SER A 1 170 ? -12.533 0.622 19.596 1.00 97.06 170 SER A N 1
ATOM 1339 C CA . SER A 1 170 ? -11.379 1.481 19.858 1.00 97.06 170 SER A CA 1
ATOM 1340 C C . SER A 1 170 ? -11.277 2.616 18.836 1.00 97.06 170 SER A C 1
ATOM 1342 O O . SER A 1 170 ? -11.154 3.773 19.238 1.00 97.06 170 SER A O 1
ATOM 1344 N N . LEU A 1 171 ? -11.470 2.339 17.542 1.00 96.62 171 LEU A N 1
ATOM 1345 C CA . LEU A 1 171 ? -11.522 3.363 16.498 1.00 96.62 171 LEU A CA 1
ATOM 1346 C C . LEU A 1 171 ? -12.666 4.350 16.740 1.00 96.62 171 LEU A C 1
ATOM 1348 O O . LEU A 1 171 ? -12.461 5.559 16.670 1.00 96.62 171 LEU A O 1
ATOM 1352 N N . ASN A 1 172 ? -13.858 3.860 17.092 1.00 96.69 172 ASN A N 1
ATOM 1353 C CA . ASN A 1 172 ? -14.991 4.718 17.445 1.00 96.69 172 ASN A CA 1
ATOM 1354 C C . ASN A 1 172 ? -14.665 5.663 18.610 1.00 96.69 172 ASN A C 1
ATOM 1356 O O . ASN A 1 172 ? -15.081 6.823 18.601 1.00 96.69 172 ASN A O 1
ATOM 1360 N N . GLN A 1 173 ? -13.934 5.184 19.619 1.00 96.69 173 GLN A N 1
ATOM 1361 C CA . GLN A 1 173 ? -13.496 6.015 20.735 1.00 96.69 173 GLN A CA 1
ATOM 1362 C C . GLN A 1 173 ? -12.475 7.069 20.284 1.00 96.69 173 GLN A C 1
ATOM 1364 O O . GLN A 1 173 ? -12.652 8.246 20.592 1.00 96.69 173 GLN A O 1
ATOM 1369 N N . ILE A 1 174 ? -11.468 6.676 19.499 1.00 94.75 174 ILE A N 1
ATOM 1370 C CA . ILE A 1 174 ? -10.455 7.593 18.955 1.00 94.75 174 ILE A CA 1
ATOM 1371 C C . ILE A 1 174 ? -11.118 8.692 18.120 1.00 94.75 174 ILE A C 1
ATOM 1373 O O . ILE A 1 174 ? -10.825 9.869 18.309 1.00 94.75 174 ILE A O 1
ATOM 1377 N N . ILE A 1 175 ? -12.060 8.336 17.243 1.00 94.19 175 ILE A N 1
ATOM 1378 C CA . ILE A 1 175 ? -12.788 9.305 16.417 1.00 94.19 175 ILE A CA 1
ATOM 1379 C C . ILE A 1 175 ? -13.556 10.296 17.296 1.00 94.19 175 ILE A C 1
ATOM 1381 O O . ILE A 1 175 ? -13.479 11.498 17.060 1.00 94.19 175 ILE A O 1
ATOM 1385 N N . LYS A 1 176 ? -14.261 9.832 18.336 1.00 92.69 176 LYS A N 1
ATOM 1386 C CA . LYS A 1 176 ? -14.991 10.725 19.254 1.00 92.69 176 LYS A CA 1
ATOM 1387 C C . LYS A 1 176 ? -14.064 11.689 19.994 1.00 92.69 176 LYS A C 1
ATOM 1389 O O . LYS A 1 176 ? -14.412 12.855 20.148 1.00 92.69 176 LYS A O 1
ATOM 1394 N N . GLU A 1 177 ? -12.907 11.211 20.442 1.00 93.38 177 GLU A N 1
ATOM 1395 C CA . GLU A 1 177 ? -11.916 12.018 21.162 1.00 93.38 177 GLU A CA 1
ATOM 1396 C C . GLU A 1 177 ? -11.214 13.037 20.249 1.00 93.38 177 GLU A C 1
ATOM 1398 O O . GLU A 1 177 ? -10.895 14.142 20.686 1.00 93.38 177 GLU A O 1
ATOM 1403 N N . HIS A 1 178 ? -10.989 12.685 18.979 1.00 89.88 178 HIS A N 1
ATOM 1404 C CA . HIS A 1 178 ? -10.082 13.414 18.089 1.00 89.88 178 HIS A CA 1
ATOM 1405 C C . HIS A 1 178 ? -10.739 14.016 16.838 1.00 89.88 178 HIS A C 1
ATOM 1407 O O . HIS A 1 178 ? -10.044 14.633 16.034 1.00 89.88 178 HIS A O 1
ATOM 1413 N N . ALA A 1 179 ? -12.064 13.931 16.677 1.00 84.12 179 ALA A N 1
ATOM 1414 C CA . ALA A 1 179 ? -12.777 14.492 15.521 1.00 84.12 179 ALA A CA 1
ATOM 1415 C C . ALA A 1 179 ? -12.492 15.986 15.289 1.00 84.12 179 ALA A C 1
ATOM 1417 O O . ALA A 1 179 ? -12.465 16.435 14.147 1.00 84.12 179 ALA A O 1
ATOM 1418 N N . LEU A 1 180 ? -12.229 16.761 16.348 1.00 85.75 180 LEU A N 1
ATOM 1419 C CA . LEU A 1 180 ? -11.915 18.191 16.235 1.00 85.75 180 LEU A CA 1
ATOM 1420 C C . LEU A 1 180 ? -10.590 18.475 15.509 1.00 85.75 180 LEU A C 1
ATOM 1422 O O . LEU A 1 180 ? -10.415 19.585 15.008 1.00 85.75 180 LEU A O 1
ATOM 1426 N N . LEU A 1 181 ? -9.685 17.494 15.400 1.00 81.75 181 LEU A N 1
ATOM 1427 C CA . LEU A 1 181 ? -8.451 17.631 14.617 1.00 81.75 181 LEU A CA 1
ATOM 1428 C C . LEU A 1 181 ? -8.736 17.836 13.120 1.00 81.75 181 LEU A C 1
ATOM 1430 O O . LEU A 1 181 ? -7.927 18.444 12.423 1.00 81.75 181 LEU A O 1
ATOM 1434 N N . LEU A 1 182 ? -9.916 17.425 12.638 1.00 79.12 182 LEU A N 1
ATOM 1435 C CA . LEU A 1 182 ? -10.368 17.678 11.265 1.00 79.12 182 LEU A CA 1
ATOM 1436 C C . LEU A 1 182 ? -10.591 19.165 10.955 1.00 79.12 182 LEU A C 1
ATOM 1438 O O . LEU A 1 182 ? -10.674 19.520 9.785 1.00 79.12 182 LEU A O 1
ATOM 1442 N N . ASN A 1 183 ? -10.671 20.040 11.963 1.00 74.50 183 ASN A N 1
ATOM 1443 C CA . ASN A 1 183 ? -10.790 21.487 11.751 1.00 74.50 183 ASN A CA 1
ATOM 1444 C C . ASN A 1 183 ? -9.443 22.157 11.429 1.00 74.50 183 ASN A C 1
ATOM 1446 O O . ASN A 1 183 ? -9.419 23.328 11.058 1.00 74.50 183 ASN A O 1
ATOM 1450 N N . ASN A 1 184 ? -8.327 21.441 11.589 1.00 65.12 184 ASN A N 1
ATOM 1451 C CA . ASN A 1 184 ? -6.991 21.925 11.251 1.00 65.12 184 ASN A CA 1
ATOM 1452 C C . ASN A 1 184 ? -6.147 20.806 10.608 1.00 65.12 184 ASN A C 1
ATOM 1454 O O . ASN A 1 184 ? -5.102 20.440 11.152 1.00 65.12 184 ASN A O 1
ATOM 1458 N N . PRO A 1 185 ? -6.596 20.223 9.480 1.00 61.12 185 PRO A N 1
ATOM 1459 C CA . PRO A 1 185 ? -5.812 19.217 8.780 1.00 61.12 185 PRO A CA 1
ATOM 1460 C C . PRO A 1 185 ? -4.541 19.879 8.233 1.00 61.12 185 PRO A C 1
ATOM 1462 O O . PRO A 1 185 ? -4.537 21.076 7.926 1.00 61.12 185 PRO A O 1
ATOM 1465 N N . ALA A 1 186 ? -3.449 19.120 8.099 1.00 54.69 186 ALA A N 1
ATOM 1466 C CA . ALA A 1 186 ? -2.244 19.623 7.444 1.00 54.69 186 ALA A CA 1
ATOM 1467 C C . ALA A 1 186 ? -2.629 20.246 6.085 1.00 54.69 186 ALA A C 1
ATOM 1469 O O . ALA A 1 186 ? -3.315 19.612 5.280 1.00 54.69 186 ALA A O 1
ATOM 1470 N N . LYS A 1 187 ? -2.226 21.508 5.859 1.00 51.00 187 LYS A N 1
ATOM 1471 C CA . LYS A 1 187 ? -2.719 22.386 4.774 1.00 51.00 187 LYS A CA 1
ATOM 1472 C C . LYS A 1 187 ? -2.610 21.802 3.356 1.00 51.00 187 LYS A C 1
ATOM 1474 O O . LYS A 1 187 ? -3.239 22.328 2.446 1.00 51.00 187 LYS A O 1
ATOM 1479 N N . GLU A 1 188 ? -1.838 20.739 3.160 1.00 49.88 188 GLU A N 1
ATOM 1480 C CA . GLU A 1 188 ? -1.521 20.161 1.851 1.00 49.88 188 GLU A CA 1
ATOM 1481 C C . GLU A 1 188 ? -2.564 19.159 1.326 1.00 49.88 188 GLU A C 1
ATOM 1483 O O . GLU A 1 188 ? -2.561 18.859 0.138 1.00 49.88 188 GLU A O 1
ATOM 1488 N N . ARG A 1 189 ? -3.488 18.657 2.162 1.00 51.25 189 ARG A N 1
ATOM 1489 C CA . ARG A 1 189 ? -4.365 17.524 1.788 1.00 51.25 189 ARG A CA 1
ATOM 1490 C C . ARG A 1 189 ? -5.862 17.834 1.664 1.00 51.25 189 ARG A C 1
ATOM 1492 O O . ARG A 1 189 ? -6.644 16.933 1.397 1.00 51.25 189 ARG A O 1
ATOM 1499 N N . VAL A 1 190 ? -6.276 19.096 1.793 1.00 47.38 190 VAL A N 1
ATOM 1500 C CA . VAL A 1 190 ? -7.701 19.497 1.685 1.00 47.38 190 VAL A CA 1
ATOM 1501 C C . VAL A 1 190 ? -8.226 19.467 0.232 1.00 47.38 190 VAL A C 1
ATOM 1503 O O . VAL A 1 190 ? -9.426 19.565 0.019 1.00 47.38 190 VAL A O 1
ATOM 1506 N N . ASN A 1 191 ? -7.360 19.289 -0.775 1.00 36.97 191 ASN A N 1
ATOM 1507 C CA . ASN A 1 191 ? -7.729 19.391 -2.197 1.00 36.97 191 ASN A CA 1
ATOM 1508 C C . ASN A 1 191 ? -7.799 18.057 -2.974 1.00 36.97 191 ASN A C 1
ATOM 1510 O O . ASN A 1 191 ? -7.844 18.106 -4.201 1.00 36.97 191 ASN A O 1
ATOM 1514 N N . LEU A 1 192 ? -7.780 16.884 -2.324 1.00 37.97 192 LEU A N 1
ATOM 1515 C CA . LEU A 1 192 ? -7.716 15.593 -3.040 1.00 37.97 192 LEU A CA 1
ATOM 1516 C C . LEU A 1 192 ? -8.737 14.516 -2.627 1.00 37.97 192 LEU A C 1
ATOM 1518 O O . LEU A 1 192 ? -8.623 13.398 -3.123 1.00 37.97 192 LEU A O 1
ATOM 1522 N N . ASP A 1 193 ? -9.744 14.839 -1.813 1.00 37.31 193 ASP A N 1
ATOM 1523 C CA . ASP A 1 193 ? -10.879 13.936 -1.537 1.00 37.31 193 ASP A CA 1
ATOM 1524 C C . ASP A 1 193 ? -12.199 14.486 -2.106 1.00 37.31 193 ASP A C 1
ATOM 1526 O O . ASP A 1 193 ? -12.487 15.688 -1.889 1.00 37.31 193 ASP A O 1
#

pLDDT: mean 91.63, std 11.07, range [36.97, 98.31]

Sequence (193 aa):
MIKQKVANNPVISLIKPFFIDKHAQAYIVGGFLRDCLLNKTSCDIDIVIENGSAKKLSQELADTINGYFIELDDVNKIYRVVFSDKVTYVDIADCTGNCIEDDLKRRDFTVNALAYDIKNDCLIDVTGGYDDLKAGLIKEISKENIIDDPIRILRAFRFQSTLGFDLSNSLNQIIKEHALLLNNPAKERVNLD

Foldseek 3Di:
DLLVLQCPPPVSVVCLVLCVVVVWFKKWFFPCSLCSLVVHDDQATEMETAPLCQQVSLVVSLVVQVWDKDDDDVVQQKIKTAHPVNPHIYIYTYQDDRDLLVSLLLDFWQLRSWIAGSNVSDIDRPQCNSVCSVQLETEGSDLVSCQVAVCSLVVSVVCCVVSVGYYDPVNVVSCVVRVCVVVPGDPPPPPDD

Radius of gyration: 16.92 Å; chains: 1; bounding box: 37×40×44 Å

Secondary structure (DSSP, 8-state):
-HHHHHHT-HHHHHHHHHHHHTT--EEEETHHHHHHHTT-----EEEEETTS-HHHHHHHHHHHTT-EEEEEETTTTEEEEE-TTSS-EEEEEEPSSSSHHHHHHTSSBGGG-EEEETTTTEEEESS-HHHHHHHTEE-BS-HHHHHSSTHHHHHHHHHHHHH-PEEPHHHHHHHHHHGGGGGS--TTSTT--